Protein AF-A0A803VNI0-F1 (afdb_monomer)

Nearest PDB structures (foldseek):
  3zx6-assembly1_B  TM=6.787E-01  e=4.583E+00  Archaeoglobus fulgidus DSM 4304
  3zx6-assembly1_A  TM=4.273E-01  e=4.883E+00  Archaeoglobus fulgidus DSM 4304

Secondary structure (DSSP, 8-state):
-----------------------------------------------EEEEEEEE--TTS--EEEEEEEEHHHHHHHHHHHHHHHHHHHHHHHHHHHHHHHHHHHHHHHHHHHHHHHHHHHHHHHHHHHHHHHHHHHHHHHHHHHHHHHHHHHHHHHHHHHHHHHHHHHHHHHHHHHHHHHHHHHHHHHHHHHHHHHHHHHHHHHHHHHHHHHHHHHHHHHHHHHHHHHHHHHHHHHHHHHHHHHHHHHHHHHHHHHHHHHHHHHHHHHTTS-TT-HHHHHHHHHHHHHHHHHHHHHHHHHHHHHHHHHHHHHHHHHHHHHHHHHHHHHHHHH-TTS-------SS------------------

pLDDT: mean 77.72, std 23.48, range [25.22, 98.56]

InterPro domains:
  IPR051375 Tuftelin/GRINL1A/MYZAP/CCD68 [PTHR23171] (1-319)

Organism: Ficedula albicollis (NCBI:txid59894)

Sequence (364 aa):
MNVCRLRLTVPPDEVSQPEQGPKETERKKSDLYHVPNGISPGKLSHGMVYGVVHRTDNNHKREMVVYGWSADQLKEEMNYIKEVRATLEKVRKKMYGEYDEMKRKIQQLTNELKKTLVDVTLENTDIREQIRNLKHTHEQSMEKLREKQKQLETAQIENQLLKLKVESSQEANAEVMREMTRKLYSQFEEKMREEEQKHKAEKEMLLEETNRLLKAIEEANKKMQITETSIQEKDQRIGELDRLIERMEEERHQLQKQLELNELQISGAKSENNSDSERSQHLEEVAASLRERIKHLDDMVHCQQKKVKHMVEEVRCNKATWSLWGALILLVHNPKRTVFFMQLPYATFVTVEVKHLEPVKQKE

Structure (mmCIF, N/CA/C/O backbone):
data_AF-A0A803VNI0-F1
#
_entry.id   AF-A0A803VNI0-F1
#
loop_
_atom_site.group_PDB
_atom_site.id
_atom_site.type_symbol
_atom_site.label_atom_id
_atom_site.label_alt_id
_atom_site.label_comp_id
_atom_site.label_asym_id
_atom_site.label_entity_id
_atom_site.label_seq_id
_atom_site.pdbx_PDB_ins_code
_atom_site.Cartn_x
_atom_site.Cartn_y
_atom_site.Cartn_z
_atom_site.occupancy
_atom_site.B_iso_or_equiv
_atom_site.auth_seq_id
_atom_site.auth_comp_id
_atom_site.auth_asym_id
_atom_site.auth_atom_id
_atom_site.pdbx_PDB_model_num
ATOM 1 N N . MET A 1 1 ? -102.240 -14.827 150.633 1.00 41.31 1 MET A N 1
ATOM 2 C CA . MET A 1 1 ? -101.284 -15.032 151.744 1.00 41.31 1 MET A CA 1
ATOM 3 C C . MET A 1 1 ? -101.408 -13.861 152.705 1.00 41.31 1 MET A C 1
ATOM 5 O O . MET A 1 1 ? -101.463 -12.730 152.241 1.00 41.31 1 MET A O 1
ATOM 9 N N . ASN A 1 2 ? -101.556 -14.149 154.002 1.00 34.66 2 ASN A N 1
ATOM 10 C CA . ASN A 1 2 ? -101.825 -13.178 155.070 1.00 34.66 2 ASN A CA 1
ATOM 11 C C . ASN A 1 2 ? -100.602 -12.267 155.289 1.00 34.66 2 ASN A C 1
ATOM 13 O O . ASN A 1 2 ? -99.515 -12.778 155.543 1.00 34.66 2 ASN A O 1
ATOM 17 N N . VAL A 1 3 ? -100.772 -10.943 155.191 1.00 39.75 3 VAL A N 1
ATOM 18 C CA . VAL A 1 3 ? -99.698 -9.946 155.356 1.00 39.75 3 VAL A CA 1
ATOM 19 C C . VAL A 1 3 ? -100.077 -8.975 156.473 1.00 39.75 3 VAL A C 1
ATOM 21 O O . VAL A 1 3 ? -101.045 -8.232 156.335 1.00 39.75 3 VAL A O 1
ATOM 24 N N . CYS A 1 4 ? -99.318 -8.962 157.572 1.00 36.78 4 CYS A N 1
ATOM 25 C CA . CYS A 1 4 ? -99.459 -7.965 158.640 1.00 36.78 4 CYS A CA 1
ATOM 26 C C . CYS A 1 4 ? -98.566 -6.744 158.351 1.00 36.78 4 CYS A C 1
ATOM 28 O O . CYS A 1 4 ? -97.405 -6.902 157.975 1.00 36.78 4 CYS A O 1
ATOM 30 N N . ARG A 1 5 ? -99.105 -5.526 158.521 1.00 44.16 5 ARG A N 1
ATOM 31 C CA . ARG A 1 5 ? -98.481 -4.237 158.149 1.00 44.16 5 ARG A CA 1
ATOM 32 C C . ARG A 1 5 ? -98.339 -3.339 159.386 1.00 44.16 5 ARG A C 1
ATOM 34 O O . ARG A 1 5 ? -99.332 -3.082 160.057 1.00 44.16 5 ARG A O 1
ATOM 41 N N . LEU A 1 6 ? -97.139 -2.824 159.663 1.00 39.12 6 LEU A N 1
ATOM 42 C CA . LEU A 1 6 ? -96.867 -1.824 160.713 1.00 39.12 6 LEU A CA 1
ATOM 43 C C . LEU A 1 6 ? -96.114 -0.625 160.104 1.00 39.12 6 LEU A C 1
ATOM 45 O O . LEU A 1 6 ? -95.285 -0.808 159.213 1.00 39.12 6 LEU A O 1
ATOM 49 N N . ARG A 1 7 ? -96.449 0.603 160.536 1.00 41.53 7 ARG A N 1
ATOM 50 C CA . ARG A 1 7 ? -96.098 1.880 159.875 1.00 41.53 7 ARG A CA 1
ATOM 51 C C . ARG A 1 7 ? -95.611 2.901 160.911 1.00 41.53 7 ARG A C 1
ATOM 53 O O . ARG A 1 7 ? -96.335 3.127 161.870 1.00 41.53 7 ARG A O 1
ATOM 60 N N . LEU A 1 8 ? -94.456 3.544 160.707 1.00 38.31 8 LEU A N 1
ATOM 61 C CA . LEU A 1 8 ? -93.942 4.655 161.539 1.00 38.31 8 LEU A CA 1
ATOM 62 C C . LEU A 1 8 ? -93.015 5.572 160.704 1.00 38.31 8 LEU A C 1
ATOM 64 O O . LEU A 1 8 ? -92.327 5.086 159.810 1.00 38.31 8 LEU A O 1
ATOM 68 N N . THR A 1 9 ? -93.043 6.892 160.959 1.00 37.16 9 THR A N 1
ATOM 69 C CA . THR A 1 9 ? -92.516 7.971 160.078 1.00 37.16 9 THR A CA 1
ATOM 70 C C . THR A 1 9 ? -91.690 8.992 160.882 1.00 37.16 9 THR A C 1
ATOM 72 O O . THR A 1 9 ? -92.147 9.393 161.948 1.00 37.16 9 THR A O 1
ATOM 75 N N . VAL A 1 10 ? -90.541 9.458 160.366 1.00 34.47 10 VAL A N 1
ATOM 76 C CA . VAL A 1 10 ? -89.765 10.626 160.863 1.00 34.47 10 VAL A CA 1
ATOM 77 C C . VAL A 1 10 ? -89.265 11.454 159.648 1.00 34.47 10 VAL A C 1
ATOM 79 O O . VAL A 1 10 ? -88.942 10.821 158.637 1.00 34.47 10 VAL A O 1
ATOM 82 N N . PRO A 1 11 ? -89.242 12.810 159.686 1.00 38.41 11 PRO A N 1
ATOM 83 C CA . PRO A 1 11 ? -88.951 13.692 158.537 1.00 38.41 11 PRO A CA 1
ATOM 84 C C . PRO A 1 11 ? -87.566 14.409 158.661 1.00 38.41 11 PRO A C 1
ATOM 86 O O . PRO A 1 11 ? -86.782 14.004 159.515 1.00 38.41 11 PRO A O 1
ATOM 89 N N . PRO A 1 12 ? -87.246 15.447 157.854 1.00 59.88 12 PRO A N 1
ATOM 90 C CA . PRO A 1 12 ? -86.452 15.447 156.609 1.00 59.88 12 PRO A CA 1
ATOM 91 C C . PRO A 1 12 ? -85.103 16.205 156.755 1.00 59.88 12 PRO A C 1
ATOM 93 O O . PRO A 1 12 ? -84.815 16.675 157.844 1.00 59.88 12 PRO A O 1
ATOM 96 N N . ASP A 1 13 ? -84.290 16.343 155.691 1.00 26.73 13 ASP A N 1
ATOM 97 C CA . ASP A 1 13 ? -83.477 17.564 155.494 1.00 26.73 13 ASP A CA 1
ATOM 98 C C . ASP A 1 13 ? -82.876 17.727 154.084 1.00 26.73 13 ASP A C 1
ATOM 100 O O . ASP A 1 13 ? -82.659 16.775 153.331 1.00 26.73 13 ASP A O 1
ATOM 104 N N . GLU A 1 14 ? -82.686 19.004 153.771 1.00 33.16 14 GLU A N 1
ATOM 105 C CA . GLU A 1 14 ? -82.439 19.699 152.511 1.00 33.16 14 GLU A CA 1
ATOM 106 C C . GLU A 1 14 ? -80.946 20.045 152.270 1.00 33.16 14 GLU A C 1
ATOM 108 O O . GLU A 1 14 ? -80.197 20.234 153.220 1.00 33.16 14 GLU A O 1
ATOM 113 N N . VAL A 1 15 ? -80.589 20.248 150.981 1.00 29.92 15 VAL A N 1
ATOM 114 C CA . VAL A 1 15 ? -79.587 21.215 150.429 1.00 29.92 15 VAL A CA 1
ATOM 115 C C . VAL A 1 15 ? -78.091 20.926 150.747 1.00 29.92 15 VAL A C 1
ATOM 117 O O . VAL A 1 15 ? -77.669 20.865 151.891 1.00 29.92 15 VAL A O 1
ATOM 120 N N . SER A 1 16 ? -77.169 20.717 149.787 1.00 26.86 16 SER A N 1
ATOM 121 C CA . SER A 1 16 ? -76.531 21.733 148.912 1.00 26.86 16 SER A CA 1
ATOM 122 C C . SER A 1 16 ? -75.497 21.100 147.943 1.00 26.86 16 SER A C 1
ATOM 124 O O . SER A 1 16 ? -74.852 20.113 148.285 1.00 26.86 16 SER A O 1
ATOM 126 N N . GLN A 1 17 ? -75.281 21.723 146.773 1.00 36.50 17 GLN A N 1
ATOM 127 C CA . GLN A 1 17 ? -74.036 21.700 145.954 1.00 36.50 17 GLN A CA 1
ATOM 128 C C . GLN A 1 17 ? -72.834 22.319 146.742 1.00 36.50 17 GLN A C 1
ATOM 130 O O . GLN A 1 17 ? -73.134 22.883 147.795 1.00 36.50 17 GLN A O 1
ATOM 135 N N . PRO A 1 18 ? -71.531 22.337 146.312 1.00 44.75 18 PRO A N 1
ATOM 136 C CA . PRO A 1 18 ? -71.000 22.342 144.928 1.00 44.75 18 PRO A CA 1
ATOM 137 C C . PRO A 1 18 ? -69.597 21.698 144.659 1.00 44.75 18 PRO A C 1
ATOM 139 O O . PRO A 1 18 ? -68.924 21.199 145.548 1.00 44.75 18 PRO A O 1
ATOM 142 N N . GLU A 1 19 ? -69.200 21.772 143.378 1.00 33.06 19 GLU A N 1
ATOM 143 C CA . GLU A 1 19 ? -67.861 22.009 142.780 1.00 33.06 19 GLU A CA 1
ATOM 144 C C . GLU A 1 19 ? -66.579 21.157 143.009 1.00 33.06 19 GLU A C 1
ATOM 146 O O . GLU A 1 19 ? -66.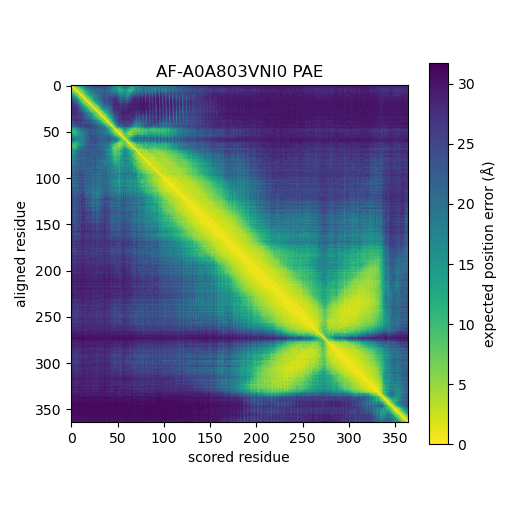164 20.838 144.114 1.00 33.06 19 GLU A O 1
ATOM 151 N N . GLN A 1 20 ? -65.879 21.030 141.861 1.00 29.27 20 GLN A N 1
ATOM 152 C CA . GLN A 1 20 ? -64.445 20.820 141.568 1.00 29.27 20 GLN A CA 1
ATOM 153 C C . GLN A 1 20 ? -63.829 19.403 141.638 1.00 29.27 20 GLN A C 1
ATOM 155 O O . GLN A 1 20 ? -64.074 18.619 142.544 1.00 29.27 20 GLN A O 1
ATOM 160 N N . GLY A 1 21 ? -63.035 19.087 140.593 1.00 33.94 21 GLY A N 1
ATOM 161 C CA . GLY A 1 21 ? -62.289 17.826 140.377 1.00 33.94 21 GLY A CA 1
ATOM 162 C C . GLY A 1 21 ? -61.105 17.637 141.349 1.00 33.94 21 GLY A C 1
ATOM 163 O O . GLY A 1 21 ? -61.157 18.233 142.418 1.00 33.94 21 GLY A O 1
ATOM 164 N N . PRO A 1 22 ? -59.996 16.915 141.035 1.00 43.88 22 PRO A N 1
ATOM 165 C CA . PRO A 1 22 ? -59.551 16.332 139.755 1.00 43.88 22 PRO A CA 1
ATOM 166 C C . PRO A 1 22 ? -58.828 14.939 139.869 1.00 43.88 22 PRO A C 1
ATOM 168 O O . PRO A 1 22 ? -58.756 14.343 140.932 1.00 43.88 22 PRO A O 1
ATOM 171 N N . LYS A 1 23 ? -58.244 14.477 138.744 1.00 33.28 23 LYS A N 1
ATOM 172 C CA . LYS A 1 23 ? -56.921 13.805 138.572 1.00 33.28 23 LYS A CA 1
ATOM 173 C C . LYS A 1 23 ? -56.544 12.432 139.211 1.00 33.28 23 LYS A C 1
ATOM 175 O O . LYS A 1 23 ? -56.389 12.297 140.411 1.00 33.28 23 LYS A O 1
ATOM 180 N N . GLU A 1 24 ? -56.152 11.524 138.297 1.00 31.36 24 GLU A N 1
ATOM 181 C CA . GLU A 1 24 ? -54.826 10.852 138.184 1.00 31.36 24 GLU A CA 1
ATOM 182 C C . GLU A 1 24 ? -54.418 9.627 139.061 1.00 31.36 24 GLU A C 1
ATOM 184 O O . GLU A 1 24 ? -54.358 9.677 140.280 1.00 31.36 24 GLU A O 1
ATOM 189 N N . THR A 1 25 ? -53.926 8.596 138.346 1.00 32.78 25 THR A N 1
ATOM 190 C CA . THR A 1 25 ? -52.766 7.692 138.611 1.00 32.78 25 THR A CA 1
ATOM 191 C C . THR A 1 25 ? -52.727 6.578 139.684 1.00 32.78 25 THR A C 1
ATOM 193 O O . THR A 1 25 ? -52.923 6.790 140.867 1.00 32.78 25 THR A O 1
ATOM 196 N N . GLU A 1 26 ? -52.254 5.416 139.192 1.00 30.52 26 GLU A N 1
ATOM 197 C CA . GLU A 1 26 ? -51.285 4.430 139.740 1.00 30.52 26 GLU A CA 1
ATOM 198 C C . GLU A 1 26 ? -51.451 3.669 141.091 1.00 30.52 26 GLU A C 1
ATOM 200 O O . GLU A 1 26 ? -51.623 4.239 142.157 1.00 30.52 26 GLU A O 1
ATOM 205 N N . ARG A 1 27 ? -51.091 2.364 140.999 1.00 26.94 27 ARG A N 1
ATOM 206 C CA . ARG A 1 27 ? -50.380 1.463 141.959 1.00 26.94 27 ARG A CA 1
ATOM 207 C C . ARG A 1 27 ? -51.120 0.591 143.011 1.00 26.94 27 ARG A C 1
ATOM 209 O O . ARG A 1 27 ? -51.742 1.068 143.939 1.00 26.94 27 ARG A O 1
ATOM 216 N N . LYS A 1 28 ? -50.801 -0.719 142.903 1.00 30.03 28 LYS A N 1
ATOM 217 C CA . LYS A 1 28 ? -50.402 -1.767 143.898 1.00 30.03 28 LYS A CA 1
ATOM 218 C C . LYS A 1 28 ? -51.187 -2.045 145.217 1.00 30.03 28 LYS A C 1
ATOM 220 O O . LYS A 1 28 ? -51.216 -1.211 146.102 1.00 30.03 28 LYS A O 1
ATOM 225 N N . LYS A 1 29 ? -51.425 -3.369 145.398 1.00 27.61 29 LYS A N 1
ATOM 226 C CA . LYS A 1 29 ? -51.274 -4.274 146.588 1.00 27.61 29 LYS A CA 1
ATOM 227 C C . LYS A 1 29 ? -52.311 -4.315 147.745 1.00 27.61 29 LYS A C 1
ATOM 229 O O . LYS A 1 29 ? -52.589 -3.283 148.328 1.00 27.61 29 LYS A O 1
ATOM 234 N N . SER A 1 30 ? -52.638 -5.575 148.135 1.00 25.22 30 SER A N 1
ATOM 235 C CA . SER A 1 30 ? -52.982 -6.159 149.479 1.00 25.22 30 SER A CA 1
ATOM 236 C C . SER A 1 30 ? -54.161 -5.557 150.267 1.00 25.22 30 SER A C 1
ATOM 238 O O . SER A 1 30 ? -54.382 -4.365 150.175 1.00 25.22 30 SER A O 1
ATOM 240 N N . ASP A 1 31 ? -54.944 -6.218 151.127 1.00 26.83 31 ASP A N 1
ATOM 241 C CA . ASP A 1 31 ? -55.078 -7.567 151.718 1.00 26.83 31 ASP A CA 1
ATOM 242 C C . ASP A 1 31 ? -56.485 -7.634 152.397 1.00 26.83 31 ASP A C 1
ATOM 244 O O . ASP A 1 31 ? -57.119 -6.592 152.528 1.00 26.83 31 ASP A O 1
ATOM 248 N N . LEU A 1 32 ? -56.930 -8.843 152.806 1.00 26.05 32 LEU A N 1
ATOM 249 C CA . LEU A 1 32 ? -57.874 -9.263 153.896 1.00 26.05 32 LEU A CA 1
ATOM 250 C C . LEU A 1 32 ? -58.986 -8.297 154.410 1.00 26.05 32 LEU A C 1
ATOM 252 O O . LEU A 1 32 ? -58.750 -7.122 154.625 1.00 26.05 32 LEU A O 1
ATOM 256 N N . TYR A 1 33 ? -60.236 -8.707 154.701 1.00 27.64 33 TYR A N 1
ATOM 257 C CA . TYR A 1 33 ? -60.765 -9.730 155.645 1.00 27.64 33 TYR A CA 1
ATOM 258 C C . TYR A 1 33 ? -62.107 -10.312 155.099 1.00 27.64 33 TYR A C 1
ATOM 260 O O . TYR A 1 33 ? -62.857 -9.581 154.463 1.00 27.64 33 TYR A O 1
ATOM 268 N N . HIS A 1 34 ? -62.397 -11.629 155.088 1.00 27.75 34 HIS A N 1
ATOM 269 C CA . HIS A 1 34 ? -63.045 -12.508 156.108 1.00 27.75 34 HIS A CA 1
ATOM 270 C C . HIS A 1 34 ? -64.327 -11.912 156.761 1.00 27.75 34 HIS A C 1
ATOM 272 O O . HIS A 1 34 ? -64.319 -10.740 157.102 1.00 27.75 34 HIS A O 1
ATOM 278 N N . VAL A 1 35 ? -65.483 -12.576 156.963 1.00 29.25 35 VAL A N 1
ATOM 279 C CA . VAL A 1 35 ? -65.829 -13.900 157.557 1.00 29.25 35 VAL A CA 1
ATOM 280 C C . VAL A 1 35 ? -67.319 -14.274 157.175 1.00 29.25 35 VAL A C 1
ATOM 282 O O . VAL A 1 35 ? -67.840 -13.654 156.253 1.00 29.25 35 VAL A O 1
ATOM 285 N N . PRO A 1 36 ? -68.049 -15.256 157.773 1.00 47.34 36 PRO A N 1
ATOM 286 C CA . PRO A 1 36 ? -68.399 -16.562 157.184 1.00 47.34 36 PRO A CA 1
ATOM 287 C C . PRO A 1 36 ? -69.922 -16.881 157.119 1.00 47.34 36 PRO A C 1
ATOM 289 O O . PRO A 1 36 ? -70.750 -16.131 157.624 1.00 47.34 36 PRO A O 1
ATOM 292 N N . ASN A 1 37 ? -70.274 -18.043 156.546 1.00 27.14 37 ASN A N 1
ATOM 293 C CA . ASN A 1 37 ? -71.363 -18.986 156.922 1.00 27.14 37 ASN A CA 1
ATOM 294 C C . ASN A 1 37 ? -71.714 -19.835 155.683 1.00 27.14 37 ASN A C 1
ATOM 296 O O . ASN A 1 37 ? -71.792 -19.302 154.586 1.00 27.14 37 ASN A O 1
ATOM 300 N N . GLY A 1 38 ? -71.958 -21.140 155.727 1.00 28.45 38 GLY A N 1
ATOM 301 C CA . GLY A 1 38 ? -72.119 -22.101 156.810 1.00 28.45 38 GLY A CA 1
ATOM 302 C C . GLY A 1 38 ? -72.380 -23.483 156.176 1.00 28.45 38 GLY A C 1
ATOM 303 O O . GLY A 1 38 ? -72.868 -23.565 155.054 1.00 28.45 38 GLY A O 1
ATOM 304 N N . ILE A 1 39 ? -71.896 -24.551 156.810 1.00 31.31 39 ILE A N 1
ATOM 305 C CA . ILE A 1 39 ? -72.707 -25.573 157.504 1.00 31.31 39 ILE A CA 1
ATOM 306 C C . ILE A 1 39 ? -73.082 -26.786 156.624 1.00 31.31 39 ILE A C 1
ATOM 308 O O . ILE A 1 39 ? -73.729 -26.686 155.587 1.00 31.31 39 ILE A O 1
ATOM 312 N N . SER A 1 40 ? -72.651 -27.950 157.116 1.00 35.38 40 SER A N 1
ATOM 313 C CA . SER A 1 40 ? -72.957 -29.322 156.699 1.00 35.38 40 SER A CA 1
ATOM 314 C C . SER A 1 40 ? -74.462 -29.646 156.678 1.00 35.38 40 SER A C 1
ATOM 316 O O . SER A 1 40 ? -75.224 -29.053 157.442 1.00 35.38 40 SER A O 1
ATOM 318 N N . PRO A 1 41 ? -74.924 -30.644 155.897 1.00 44.41 41 PRO A N 1
ATOM 319 C CA . PRO A 1 41 ? -76.331 -31.018 155.880 1.00 44.41 41 PRO A CA 1
ATOM 320 C C . PRO A 1 41 ? -76.669 -31.882 157.105 1.00 44.41 41 PRO A C 1
ATOM 322 O O . PRO A 1 41 ? -76.408 -33.082 157.137 1.00 44.41 41 PRO A O 1
ATOM 325 N N . GLY A 1 42 ? -77.279 -31.261 158.114 1.00 30.91 42 GLY A N 1
ATOM 326 C CA . GLY A 1 42 ? -78.040 -31.921 159.174 1.00 30.91 42 GLY A CA 1
ATOM 327 C C . GLY A 1 42 ? -79.508 -31.500 159.086 1.00 30.91 42 GLY A C 1
ATOM 328 O O . GLY A 1 42 ? -79.804 -30.313 158.993 1.00 30.91 42 GLY A O 1
ATOM 329 N N . LYS A 1 43 ? -80.417 -32.482 159.065 1.00 47.38 43 LYS A N 1
ATOM 330 C CA . LYS A 1 43 ? -81.882 -32.344 158.955 1.00 47.38 43 LYS A CA 1
ATOM 331 C C . LYS A 1 43 ? -82.463 -31.233 159.843 1.00 47.38 43 LYS A C 1
ATOM 333 O O . LYS A 1 43 ? -82.319 -31.314 161.055 1.00 47.38 43 LYS A O 1
ATOM 338 N N . LEU A 1 44 ? -83.251 -30.329 159.254 1.00 33.47 44 LEU A N 1
ATOM 339 C CA . LEU A 1 44 ? -84.337 -29.585 159.907 1.00 33.47 44 LEU A CA 1
ATOM 340 C C . LEU A 1 44 ? -85.446 -29.341 158.868 1.00 33.47 44 LEU A C 1
ATOM 342 O O . LEU A 1 44 ? -85.191 -28.907 157.747 1.00 33.47 44 LEU A O 1
ATOM 346 N N . SER A 1 45 ? -86.669 -29.713 159.222 1.00 45.44 45 SER A N 1
ATOM 347 C CA . SER A 1 45 ? -87.852 -29.756 158.361 1.00 45.44 45 SER A CA 1
ATOM 348 C C . SER A 1 45 ? -88.598 -28.415 158.289 1.00 45.44 45 SER A C 1
ATOM 350 O O . SER A 1 45 ? -88.893 -27.839 159.328 1.00 45.44 45 SER A O 1
ATOM 352 N N . HIS A 1 46 ? -88.971 -28.024 157.059 1.00 47.25 46 HIS A N 1
ATOM 353 C CA . HIS A 1 46 ? -90.079 -27.136 156.645 1.00 47.25 46 HIS A CA 1
ATOM 354 C C . HIS A 1 46 ? -90.115 -25.694 157.219 1.00 47.25 46 HIS A C 1
ATOM 356 O O . HIS A 1 46 ? -90.571 -25.470 158.335 1.00 47.25 46 HIS A O 1
ATOM 362 N N . GLY A 1 47 ? -89.711 -24.689 156.420 1.00 47.56 47 GLY A N 1
ATOM 363 C CA . GLY A 1 47 ? -89.743 -23.263 156.795 1.00 47.56 47 GLY A CA 1
ATOM 364 C C . GLY A 1 47 ? -90.300 -22.343 155.696 1.00 47.56 47 GLY A C 1
ATOM 365 O O . GLY A 1 47 ? -89.915 -22.453 154.534 1.00 47.56 47 GLY A O 1
ATOM 366 N N . MET A 1 48 ? -91.206 -21.434 156.072 1.00 57.34 48 MET A N 1
ATOM 367 C CA . MET A 1 48 ? -91.762 -20.364 155.224 1.00 57.34 48 MET A CA 1
ATOM 368 C C . MET A 1 48 ? -90.793 -19.175 155.154 1.00 57.34 48 MET A C 1
ATOM 370 O O . MET A 1 48 ? -90.236 -18.783 156.179 1.00 57.34 48 MET A O 1
ATOM 374 N N . VAL A 1 49 ? -90.614 -18.574 153.972 1.00 60.12 49 VAL A N 1
ATOM 375 C CA . VAL A 1 49 ? -89.716 -17.424 153.762 1.00 60.12 49 VAL A CA 1
ATOM 376 C C . VAL A 1 49 ? -90.546 -16.168 153.520 1.00 60.12 49 VAL A C 1
ATOM 378 O O . VAL A 1 49 ? -91.385 -16.133 152.624 1.00 60.12 49 VAL A O 1
ATOM 381 N N . TYR A 1 50 ? -90.302 -15.125 154.310 1.00 61.03 50 TYR A N 1
ATOM 382 C CA . TYR A 1 50 ? -91.003 -13.847 154.212 1.00 61.03 50 TYR A CA 1
ATOM 383 C C . TYR A 1 50 ? -90.076 -12.788 153.612 1.00 61.03 50 TYR A C 1
ATOM 385 O O . TYR A 1 50 ? -89.049 -12.445 154.195 1.00 61.03 50 TYR A O 1
ATOM 393 N N . GLY A 1 51 ? -90.427 -12.282 152.432 1.00 61.97 51 GLY A N 1
ATOM 394 C CA . GLY A 1 51 ? -89.712 -11.207 151.752 1.00 61.97 51 GLY A CA 1
ATOM 395 C C . GLY A 1 51 ? -90.344 -9.856 152.063 1.00 61.97 51 GLY A C 1
ATOM 396 O O . GLY A 1 51 ? -91.534 -9.651 151.820 1.00 61.97 51 GLY A O 1
ATOM 397 N N . VAL A 1 52 ? -89.547 -8.927 152.587 1.00 61.59 52 VAL A N 1
ATOM 398 C CA . VAL A 1 52 ? -89.976 -7.561 152.894 1.00 61.59 52 VAL A CA 1
ATOM 399 C C . VAL A 1 52 ? -89.609 -6.656 151.724 1.00 61.59 52 VAL A C 1
ATOM 401 O O . VAL A 1 52 ? -88.434 -6.373 151.499 1.00 61.59 52 VAL A O 1
ATOM 404 N N . VAL A 1 53 ? -90.605 -6.191 150.972 1.00 67.56 53 VAL A N 1
ATOM 405 C CA . VAL A 1 53 ? -90.382 -5.252 149.867 1.00 67.56 53 VAL A CA 1
ATOM 406 C C . VAL A 1 53 ? -90.797 -3.859 150.321 1.00 67.56 53 VAL A C 1
ATOM 408 O O . VAL A 1 53 ? -91.939 -3.635 150.730 1.00 67.56 53 VAL A O 1
ATOM 411 N N . HIS A 1 54 ? -89.862 -2.914 150.243 1.00 56.88 54 HIS A N 1
ATOM 412 C CA . HIS A 1 54 ? -90.168 -1.501 150.417 1.00 56.88 54 HIS A CA 1
ATOM 413 C C . HIS A 1 54 ? -90.833 -0.997 149.144 1.00 56.88 54 HIS A C 1
ATOM 415 O O . HIS A 1 54 ? -90.198 -0.935 148.091 1.00 56.88 54 HIS A O 1
ATOM 421 N N . ARG A 1 55 ? -92.116 -0.650 149.239 1.00 58.31 55 ARG A N 1
ATOM 422 C CA . ARG A 1 55 ? -92.801 0.088 148.183 1.00 58.31 55 ARG A CA 1
ATOM 423 C C . ARG A 1 55 ? -92.911 1.543 148.605 1.00 58.31 55 ARG A C 1
ATOM 425 O O . ARG A 1 55 ? -93.471 1.880 149.650 1.00 58.31 55 ARG A O 1
ATOM 432 N N . THR A 1 56 ? -92.307 2.400 147.801 1.00 52.44 56 THR A N 1
ATOM 433 C CA . THR A 1 56 ? -92.476 3.844 147.882 1.00 52.44 56 THR A CA 1
ATOM 434 C C . THR A 1 56 ? -93.615 4.175 146.936 1.00 52.44 56 THR A C 1
ATOM 436 O O . THR A 1 56 ? -93.402 4.360 145.743 1.00 52.44 56 THR A O 1
ATOM 439 N N . ASP A 1 57 ? -94.843 4.171 147.444 1.00 54.38 57 ASP A N 1
ATOM 440 C CA . ASP A 1 57 ? -95.949 4.719 146.666 1.00 54.38 57 ASP A CA 1
ATOM 441 C C . ASP A 1 57 ? -95.750 6.242 146.556 1.00 54.38 57 ASP A C 1
ATOM 443 O O . ASP A 1 57 ? -95.127 6.857 147.430 1.00 54.38 57 ASP A O 1
ATOM 447 N N . ASN A 1 58 ? -96.281 6.851 145.491 1.00 59.09 58 ASN A N 1
ATOM 448 C CA . ASN A 1 58 ? -96.059 8.244 145.055 1.00 59.09 58 ASN A CA 1
ATOM 449 C C . ASN A 1 58 ? -96.281 9.358 146.113 1.00 59.09 58 ASN A C 1
ATOM 451 O O . ASN A 1 58 ? -96.063 10.527 145.814 1.00 59.09 58 ASN A O 1
ATOM 455 N N . ASN A 1 59 ? -96.695 9.038 147.343 1.00 57.53 59 ASN A N 1
ATOM 456 C CA . ASN A 1 59 ? -97.055 9.986 148.402 1.00 57.53 59 ASN A CA 1
ATOM 457 C C . ASN A 1 59 ? -96.143 9.910 149.654 1.00 57.53 59 ASN A C 1
ATOM 459 O O . ASN A 1 59 ? -96.580 10.187 150.769 1.00 57.53 59 ASN A O 1
ATOM 463 N N . HIS A 1 60 ? -94.883 9.479 149.479 1.00 52.84 60 HIS A N 1
ATOM 464 C CA . HIS A 1 60 ? -93.770 9.533 150.456 1.00 52.84 60 HIS A CA 1
ATOM 465 C C . HIS A 1 60 ? -93.996 8.861 151.829 1.00 52.84 60 HIS A C 1
ATOM 467 O O . HIS A 1 60 ? -93.172 8.974 152.736 1.00 52.84 60 HIS A O 1
ATOM 473 N N . LYS A 1 61 ? -95.052 8.056 151.978 1.00 50.44 61 LYS A N 1
ATOM 474 C CA . LYS A 1 61 ? -95.280 7.187 153.140 1.00 50.44 61 LYS A CA 1
ATOM 475 C C . LYS A 1 61 ? -94.791 5.773 152.830 1.00 50.44 61 LYS A C 1
ATOM 477 O O . LYS A 1 61 ? -95.567 4.970 152.316 1.00 50.44 61 LYS A O 1
ATOM 482 N N . ARG A 1 62 ? -93.525 5.473 153.160 1.00 49.12 62 ARG A N 1
ATOM 483 C CA . ARG A 1 62 ? -92.897 4.146 152.980 1.00 49.12 62 ARG A CA 1
ATOM 484 C C . ARG A 1 62 ? -93.756 3.062 153.622 1.00 49.12 62 ARG A C 1
ATOM 486 O O . ARG A 1 62 ? -93.955 3.056 154.836 1.00 49.12 62 ARG A O 1
ATOM 493 N N . GLU A 1 63 ? -94.284 2.170 152.792 1.00 53.75 63 GLU A N 1
ATOM 494 C CA . GLU A 1 63 ? -95.155 1.091 153.229 1.00 53.75 63 GLU A CA 1
ATOM 495 C C . GLU A 1 63 ? -94.448 -0.246 153.025 1.00 53.75 63 GLU A C 1
ATOM 497 O O . GLU A 1 63 ? -93.974 -0.579 151.937 1.00 53.75 63 GLU A O 1
ATOM 502 N N . MET A 1 64 ? -94.342 -0.999 154.113 1.00 52.62 64 MET A N 1
ATOM 503 C CA . MET A 1 64 ? -93.619 -2.259 154.158 1.00 52.62 64 MET A CA 1
ATOM 504 C C . MET A 1 64 ? -94.629 -3.393 153.928 1.00 52.62 64 MET A C 1
ATOM 506 O O . MET A 1 64 ? -95.566 -3.551 154.712 1.00 52.62 64 MET A O 1
ATOM 510 N N . VAL A 1 65 ? -94.510 -4.124 152.812 1.00 60.75 65 VAL A N 1
ATOM 511 C CA . VAL A 1 65 ? -95.397 -5.254 152.468 1.00 60.75 65 VAL A CA 1
ATOM 512 C C . VAL A 1 65 ? -94.585 -6.533 152.505 1.00 60.75 65 VAL A C 1
ATOM 514 O O . VAL A 1 65 ? -93.555 -6.637 151.838 1.00 60.75 65 VAL A O 1
ATOM 517 N N . VAL A 1 66 ? -95.047 -7.491 153.303 1.00 52.00 66 VAL A N 1
ATOM 518 C CA . VAL A 1 66 ? -94.350 -8.754 153.533 1.00 52.00 66 VAL A CA 1
ATOM 519 C C . VAL A 1 66 ? -95.056 -9.857 152.757 1.00 52.00 66 VAL A C 1
ATOM 521 O O . VAL A 1 66 ? -96.163 -10.239 153.111 1.00 52.00 66 VAL A O 1
ATOM 524 N N . TYR A 1 67 ? -94.435 -10.378 151.704 1.00 63.25 67 TYR A N 1
ATOM 525 C CA . TYR A 1 67 ? -94.967 -11.531 150.974 1.00 63.25 67 TYR A CA 1
ATOM 526 C C . TYR A 1 67 ? -94.351 -12.806 151.553 1.00 63.25 67 TYR A C 1
ATOM 528 O O . TYR A 1 67 ? -93.133 -12.898 151.689 1.00 63.25 67 TYR A O 1
ATOM 536 N N . GLY A 1 68 ? -95.187 -13.771 151.938 1.00 50.78 68 GLY A N 1
ATOM 537 C CA . GLY A 1 68 ? -94.730 -15.092 152.372 1.00 50.78 68 GLY A CA 1
ATOM 538 C C . GLY A 1 68 ? -94.714 -16.048 151.191 1.00 50.78 68 GLY A C 1
ATOM 539 O O . GLY A 1 68 ? -95.723 -16.154 150.509 1.00 50.78 68 GLY A O 1
ATOM 540 N N . TRP A 1 69 ? -93.613 -16.750 150.958 1.00 58.50 69 TRP A N 1
ATOM 541 C CA . TRP A 1 69 ? -93.523 -17.822 149.968 1.00 58.50 69 TRP A CA 1
ATOM 542 C C . TRP A 1 69 ? -93.101 -19.121 150.647 1.00 58.50 69 TRP A C 1
ATOM 544 O O . TRP A 1 69 ? -92.366 -19.113 151.641 1.00 58.50 69 TRP A O 1
ATOM 554 N N . SER A 1 70 ? -93.558 -20.250 150.105 1.00 59.91 70 SER A N 1
ATOM 555 C CA . SER A 1 70 ? -93.003 -21.541 150.502 1.00 59.91 70 SER A CA 1
ATOM 556 C C . SER A 1 70 ? -91.584 -21.674 149.937 1.00 59.91 70 SER A C 1
ATOM 558 O O . SER A 1 70 ? -91.266 -21.127 148.875 1.00 59.91 70 SER A O 1
ATOM 560 N N . ALA A 1 71 ? -90.715 -22.392 150.651 1.00 64.00 71 ALA A N 1
ATOM 561 C CA . ALA A 1 71 ? -89.337 -22.618 150.217 1.00 64.00 71 ALA A CA 1
ATOM 562 C C . ALA A 1 71 ? -89.253 -23.284 148.828 1.00 64.00 71 ALA A C 1
ATOM 564 O O . ALA A 1 71 ? -88.304 -23.027 148.089 1.00 64.00 71 ALA A O 1
ATOM 565 N N . ASP A 1 72 ? -90.261 -24.078 148.455 1.00 68.62 72 ASP A N 1
ATOM 566 C CA . ASP A 1 72 ? -90.338 -24.733 147.148 1.00 68.62 72 ASP A CA 1
ATOM 567 C C . ASP A 1 72 ? -90.688 -23.741 146.030 1.00 68.62 72 ASP A C 1
ATOM 569 O O . ASP A 1 72 ? -90.012 -23.714 145.004 1.00 68.62 72 ASP A O 1
ATOM 573 N N . GLN A 1 73 ? -91.650 -22.842 146.260 1.00 71.44 73 GLN A N 1
ATOM 574 C CA . GLN A 1 73 ? -92.090 -21.867 145.259 1.00 71.44 73 GLN A CA 1
ATOM 575 C C . GLN A 1 73 ? -91.004 -20.825 144.934 1.00 71.44 73 GLN A C 1
ATOM 577 O O . GLN A 1 73 ? -90.782 -20.489 143.773 1.00 71.44 73 GLN A O 1
ATOM 582 N N . LEU A 1 74 ? -90.262 -20.343 145.939 1.00 74.81 74 LEU A N 1
ATOM 583 C CA . LEU A 1 74 ? -89.139 -19.420 145.717 1.00 74.81 74 LEU A CA 1
ATOM 584 C C . LEU A 1 74 ? -87.975 -20.100 144.980 1.00 74.81 74 LEU A C 1
ATOM 586 O O . LEU A 1 74 ? -87.276 -19.468 144.187 1.00 74.81 74 LEU A O 1
ATOM 590 N N . LYS A 1 75 ? -87.756 -21.393 145.239 1.00 77.12 75 LYS A N 1
ATOM 591 C CA . LYS A 1 75 ? -86.741 -22.195 144.552 1.00 77.12 75 LYS A CA 1
ATOM 592 C C . LYS A 1 75 ? -87.101 -22.393 143.080 1.00 77.12 75 LYS A C 1
ATOM 594 O O . LYS A 1 75 ? -86.208 -22.335 142.239 1.00 77.12 75 LYS A O 1
ATOM 599 N N . GLU A 1 76 ? -88.382 -22.568 142.777 1.00 78.12 76 GLU A N 1
ATOM 600 C CA . GLU A 1 76 ? -88.910 -22.719 141.421 1.00 78.12 76 GLU A CA 1
ATOM 601 C C . GLU A 1 76 ? -88.813 -21.412 140.618 1.00 78.12 76 GLU A C 1
ATOM 603 O O . GLU A 1 76 ? -88.221 -21.398 139.542 1.00 78.12 76 GLU A O 1
ATOM 608 N N . GLU A 1 77 ? -89.234 -20.281 141.189 1.00 79.19 77 GLU A N 1
ATOM 609 C CA . GLU A 1 77 ? -89.085 -18.949 140.574 1.00 79.19 77 GLU A CA 1
ATOM 610 C C . GLU A 1 77 ? -87.612 -18.542 140.397 1.00 79.19 77 GLU A C 1
ATOM 612 O O . GLU A 1 77 ? -87.200 -18.008 139.362 1.00 79.19 77 GLU A O 1
ATOM 617 N N . MET A 1 78 ? -86.763 -18.842 141.386 1.00 79.38 78 MET A N 1
ATOM 618 C CA . MET A 1 78 ? -85.324 -18.603 141.278 1.00 79.38 78 MET A CA 1
ATOM 619 C C . MET A 1 78 ? -84.675 -19.501 140.218 1.00 79.38 78 MET A C 1
ATOM 621 O O . MET A 1 78 ? -83.713 -19.078 139.573 1.00 79.38 78 MET A O 1
ATOM 625 N N . ASN A 1 79 ? -85.191 -20.714 140.010 1.00 79.88 79 ASN A N 1
ATOM 626 C CA . ASN A 1 79 ? -84.775 -21.572 138.905 1.00 79.88 79 ASN A CA 1
ATOM 627 C C . ASN A 1 79 ? -85.262 -21.020 137.556 1.00 79.88 79 ASN A C 1
ATOM 629 O O . ASN A 1 79 ? -84.454 -20.929 136.634 1.00 79.88 79 ASN A O 1
ATOM 633 N N . TYR A 1 80 ? -86.500 -20.533 137.459 1.00 82.88 80 TYR A N 1
ATOM 634 C CA . TYR A 1 80 ? -87.051 -19.939 136.238 1.00 82.88 80 TYR A CA 1
ATOM 635 C C . TYR A 1 80 ? -86.270 -18.694 135.779 1.00 82.88 80 TYR A C 1
ATOM 637 O O . TYR A 1 80 ? -85.861 -18.591 134.622 1.00 82.88 80 TYR A O 1
ATOM 645 N N . ILE A 1 81 ? -85.945 -17.769 136.691 1.00 82.44 81 ILE A N 1
ATOM 646 C CA . ILE A 1 81 ? -85.129 -16.583 136.366 1.00 82.44 81 ILE A CA 1
ATOM 647 C C . ILE A 1 81 ? -83.711 -16.981 135.931 1.00 82.44 81 ILE A C 1
ATOM 649 O O . ILE A 1 81 ? -83.141 -16.366 135.021 1.00 82.44 81 ILE A O 1
ATOM 653 N N . LYS A 1 82 ? -83.125 -18.010 136.560 1.00 81.38 82 LYS A N 1
ATOM 654 C CA . LYS A 1 82 ? -81.820 -18.551 136.150 1.00 81.38 82 LYS A CA 1
ATOM 655 C C . LYS A 1 82 ? -81.882 -19.136 134.742 1.00 81.38 82 LYS A C 1
ATOM 657 O O . LYS A 1 82 ? -80.971 -18.879 133.958 1.00 81.38 82 LYS A O 1
ATOM 662 N N . GLU A 1 83 ? -82.945 -19.857 134.402 1.00 83.25 83 GLU A N 1
ATOM 663 C CA . GLU A 1 83 ? -83.155 -20.431 133.071 1.00 83.25 83 GLU A CA 1
ATOM 664 C C . GLU A 1 83 ? -83.374 -19.363 132.001 1.00 83.25 83 GLU A C 1
ATOM 666 O O . GLU A 1 83 ? -82.709 -19.397 130.964 1.00 83.25 83 GLU A O 1
ATOM 671 N N . VAL A 1 84 ? -84.221 -18.364 132.253 1.00 88.00 84 VAL A N 1
ATOM 672 C CA . VAL A 1 84 ? -84.445 -17.248 131.321 1.00 88.00 84 VAL A CA 1
ATOM 673 C C . VAL A 1 84 ? -83.148 -16.472 131.091 1.00 88.00 84 VAL A C 1
ATOM 675 O O . VAL A 1 84 ? -82.780 -16.223 129.943 1.00 88.00 84 VAL A O 1
ATOM 678 N N . ARG A 1 85 ? -82.394 -16.158 132.155 1.00 84.00 85 ARG A N 1
ATOM 679 C CA . ARG A 1 85 ? -81.080 -15.501 132.043 1.00 84.00 85 ARG A CA 1
ATOM 680 C C . ARG A 1 85 ? -80.087 -16.360 131.261 1.00 84.00 85 ARG A C 1
ATOM 682 O O . ARG A 1 85 ? -79.384 -15.838 130.399 1.00 84.00 85 ARG A O 1
ATOM 689 N N . ALA A 1 86 ? -80.038 -17.663 131.527 1.00 83.38 86 ALA A N 1
ATOM 690 C CA . ALA A 1 86 ? -79.186 -18.588 130.787 1.00 83.38 86 ALA A CA 1
ATOM 691 C C . ALA A 1 86 ? -79.583 -18.673 129.304 1.00 83.38 86 ALA A C 1
ATOM 693 O O . ALA A 1 86 ? -78.714 -18.780 128.441 1.00 83.38 86 ALA A O 1
ATOM 694 N N . THR A 1 87 ? -80.877 -18.587 128.993 1.00 84.19 87 THR A N 1
ATOM 695 C CA . THR A 1 87 ? -81.404 -18.659 127.624 1.00 84.19 87 THR A CA 1
ATOM 696 C C . THR A 1 87 ? -81.151 -17.364 126.853 1.00 84.19 87 THR A C 1
ATOM 698 O O . THR A 1 87 ? -80.654 -17.416 125.731 1.00 84.19 87 THR A O 1
ATOM 701 N N . LEU A 1 88 ? -81.376 -16.200 127.470 1.00 84.56 88 LEU A N 1
ATOM 702 C CA . LEU A 1 88 ? -81.013 -14.893 126.908 1.00 84.56 88 LEU A CA 1
ATOM 703 C C . LEU A 1 88 ? -79.504 -14.768 126.680 1.00 84.56 88 LEU A C 1
ATOM 705 O O . LEU A 1 88 ? -79.089 -14.287 125.629 1.00 84.56 88 LEU A O 1
ATOM 709 N N . GLU A 1 89 ? -78.672 -15.263 127.600 1.00 84.31 89 GLU A N 1
ATOM 710 C CA . GLU A 1 89 ? -77.217 -15.266 127.415 1.00 84.31 89 GLU A CA 1
ATOM 711 C C . GLU A 1 89 ? -76.778 -16.240 126.307 1.00 84.31 89 GLU A C 1
ATOM 713 O O . GLU A 1 89 ? -75.846 -15.940 125.560 1.00 84.31 89 GLU A O 1
ATOM 718 N N . LYS A 1 90 ? -77.474 -17.374 126.129 1.00 85.75 90 LYS A N 1
ATOM 719 C CA . LYS A 1 90 ? -77.272 -18.270 124.975 1.00 85.75 90 LYS A CA 1
ATOM 720 C C . LYS A 1 90 ? -77.627 -17.583 123.656 1.00 85.75 90 LYS A C 1
ATOM 722 O O . LYS A 1 90 ? -76.834 -17.658 122.721 1.00 85.75 90 LYS A O 1
ATOM 727 N N . VAL A 1 91 ? -78.772 -16.901 123.579 1.00 87.31 91 VAL A N 1
ATOM 728 C CA . VAL A 1 91 ? -79.187 -16.148 122.380 1.00 87.31 91 VAL A CA 1
ATOM 729 C C . VAL A 1 91 ? -78.195 -15.027 122.082 1.00 87.31 91 VAL A C 1
ATOM 731 O O . VAL A 1 91 ? -77.740 -14.910 120.948 1.00 87.31 91 VAL A O 1
ATOM 734 N N . ARG A 1 92 ? -77.776 -14.266 123.101 1.00 85.19 92 ARG A N 1
ATOM 735 C CA . ARG A 1 92 ? -76.766 -13.209 122.976 1.00 85.19 92 ARG A CA 1
ATOM 736 C C . ARG A 1 92 ? -75.458 -13.762 122.414 1.00 85.19 92 ARG A C 1
ATOM 738 O O . ARG A 1 92 ? -74.968 -13.257 121.409 1.00 85.19 92 ARG A O 1
ATOM 745 N N . LYS A 1 93 ? -74.915 -14.832 123.003 1.00 85.12 93 LYS A N 1
ATOM 746 C CA . LYS A 1 93 ? -73.690 -15.485 122.508 1.00 85.12 93 LYS A CA 1
ATOM 747 C C . LYS A 1 93 ? -73.838 -16.012 121.083 1.00 85.12 93 LYS A C 1
ATOM 749 O O . LYS A 1 93 ? -72.901 -15.876 120.305 1.00 85.12 93 LYS A O 1
ATOM 754 N N . LYS A 1 94 ? -74.999 -16.574 120.734 1.00 87.38 94 LYS A N 1
ATOM 755 C CA . LYS A 1 94 ? -75.280 -17.058 119.378 1.00 87.38 94 LYS A CA 1
ATOM 756 C C . LYS A 1 94 ? -75.304 -15.908 118.367 1.00 87.38 94 LYS A C 1
ATOM 758 O O . LYS A 1 94 ? -74.607 -15.986 117.366 1.00 87.38 94 LYS A O 1
ATOM 763 N N . MET A 1 95 ? -76.009 -14.817 118.670 1.00 86.75 95 MET A N 1
ATOM 764 C CA . MET A 1 95 ? -76.078 -13.636 117.803 1.00 86.75 95 MET A CA 1
ATOM 765 C C . MET A 1 95 ? -74.718 -12.954 117.616 1.00 86.75 95 MET A C 1
ATOM 767 O O . MET A 1 95 ? -74.367 -12.620 116.489 1.00 86.75 95 MET A O 1
ATOM 771 N N . TYR A 1 96 ? -73.934 -12.765 118.686 1.00 82.56 96 TYR A N 1
ATOM 772 C CA . TYR A 1 96 ? -72.576 -12.216 118.556 1.00 82.56 96 TYR A CA 1
ATOM 773 C C . TYR A 1 96 ? -71.647 -13.175 117.806 1.00 82.56 96 TYR A C 1
ATOM 775 O O . TYR A 1 96 ? -70.852 -12.718 116.997 1.00 82.56 96 TYR A O 1
ATOM 783 N N . GLY A 1 97 ? -71.788 -14.491 117.997 1.00 85.94 97 GLY A N 1
ATOM 784 C CA . GLY A 1 97 ? -71.041 -15.494 117.237 1.00 85.94 97 GLY A CA 1
ATOM 785 C C . GLY A 1 97 ? -71.349 -15.458 115.738 1.00 85.94 97 GLY A C 1
ATOM 786 O O . GLY A 1 97 ? -70.423 -15.400 114.934 1.00 85.94 97 GLY A O 1
ATOM 787 N N . GLU A 1 98 ? -72.631 -15.428 115.362 1.00 87.00 98 GLU A N 1
ATOM 788 C CA . GLU A 1 98 ? -73.086 -15.327 113.966 1.00 87.00 98 GLU A CA 1
ATOM 789 C C . GLU A 1 98 ? -72.682 -13.986 113.332 1.00 87.00 98 GLU A C 1
ATOM 791 O O . GLU A 1 98 ? -72.207 -13.955 112.196 1.00 87.00 98 GLU A O 1
ATOM 796 N N . TYR A 1 99 ? -72.802 -12.878 114.071 1.00 88.19 99 TYR A N 1
ATOM 797 C CA . TYR A 1 99 ? -72.371 -11.558 113.611 1.00 88.19 99 TYR A CA 1
ATOM 798 C C . TYR A 1 99 ? -70.851 -11.473 113.442 1.00 88.19 99 TYR A C 1
ATOM 800 O O . TYR A 1 99 ? -70.384 -10.971 112.423 1.00 88.19 99 TYR A O 1
ATOM 808 N N . ASP A 1 100 ? -70.065 -11.993 114.385 1.00 87.50 100 ASP A N 1
ATOM 809 C CA . ASP A 1 100 ? -68.604 -12.028 114.282 1.00 87.50 100 ASP A CA 1
ATOM 810 C C . ASP A 1 100 ? -68.139 -12.983 113.179 1.00 87.50 100 ASP A C 1
ATOM 812 O O . ASP A 1 100 ? -67.135 -12.733 112.513 1.00 87.50 100 ASP A O 1
ATOM 816 N N . GLU A 1 101 ? -68.860 -14.076 112.937 1.00 90.31 101 GLU A N 1
ATOM 817 C CA . GLU A 1 101 ? -68.614 -14.953 111.796 1.00 90.31 101 GLU A CA 1
ATOM 818 C C . GLU A 1 101 ? -68.939 -14.260 110.467 1.00 90.31 101 GLU A C 1
ATOM 820 O O . GLU A 1 101 ? -68.131 -14.315 109.541 1.00 90.31 101 GLU A O 1
ATOM 825 N N . MET A 1 102 ? -70.058 -13.539 110.375 1.00 91.19 102 MET A N 1
ATOM 826 C CA . MET A 1 102 ? -70.410 -12.755 109.189 1.00 91.19 102 MET A CA 1
ATOM 827 C C . MET A 1 102 ? -69.428 -11.606 108.958 1.00 91.19 102 MET A C 1
ATOM 829 O O . MET A 1 102 ? -68.973 -11.402 107.837 1.00 91.19 102 MET A O 1
ATOM 833 N N . LYS A 1 103 ? -69.034 -10.891 110.013 1.00 91.69 103 LYS A N 1
ATOM 834 C CA . LYS A 1 103 ? -68.017 -9.839 109.962 1.00 91.69 103 LYS A CA 1
ATOM 835 C C . LYS A 1 103 ? -66.681 -10.396 109.476 1.00 91.69 103 LYS A C 1
ATOM 837 O O . LYS A 1 103 ? -66.067 -9.787 108.602 1.00 91.69 103 LYS A O 1
ATOM 842 N N . ARG A 1 104 ? -66.265 -11.571 109.969 1.00 92.31 104 ARG A N 1
ATOM 843 C CA . ARG A 1 104 ? -65.079 -12.286 109.470 1.00 92.31 104 ARG A CA 1
ATOM 844 C C . ARG A 1 104 ? -65.225 -12.672 107.997 1.00 92.31 104 ARG A C 1
ATOM 846 O O . ARG A 1 104 ? -64.299 -12.417 107.239 1.00 92.31 104 ARG A O 1
ATOM 853 N N . LYS A 1 105 ? -66.377 -13.203 107.568 1.00 94.12 105 LYS A N 1
ATOM 854 C CA . LYS A 1 105 ? -66.650 -13.551 106.158 1.00 94.12 105 LYS A CA 1
ATOM 855 C C . LYS A 1 105 ? -66.624 -12.330 105.238 1.00 94.12 105 LYS A C 1
ATOM 857 O O . LYS A 1 105 ? -65.990 -12.378 104.193 1.00 94.12 105 LYS A O 1
ATOM 862 N N . ILE A 1 106 ? -67.245 -11.220 105.634 1.00 93.62 106 ILE A N 1
ATOM 863 C CA . ILE A 1 106 ? -67.217 -9.961 104.874 1.00 93.62 106 ILE A CA 1
ATOM 864 C C . ILE A 1 106 ? -65.784 -9.435 104.782 1.00 93.62 106 ILE A C 1
ATOM 866 O O . ILE A 1 106 ? -65.348 -9.045 103.703 1.00 93.62 106 ILE A O 1
ATOM 870 N N . GLN A 1 107 ? -65.031 -9.447 105.885 1.00 92.12 107 GLN A N 1
ATOM 871 C CA . GLN A 1 107 ? -63.624 -9.038 105.882 1.00 92.12 107 GLN A CA 1
ATOM 872 C C . GLN A 1 107 ? -62.768 -9.943 104.994 1.00 92.12 107 GLN A C 1
ATOM 874 O O . GLN A 1 107 ? -61.948 -9.434 104.236 1.00 92.12 107 GLN A O 1
ATOM 879 N N . GLN A 1 108 ? -62.983 -11.257 105.041 1.00 93.88 108 GLN A N 1
ATOM 880 C CA . GLN A 1 108 ? -62.295 -12.217 104.187 1.00 93.88 108 GLN A CA 1
ATOM 881 C C . GLN A 1 108 ? -62.601 -11.961 102.708 1.00 93.88 108 GLN A C 1
ATOM 883 O O . GLN A 1 108 ? -61.669 -11.731 101.947 1.00 93.88 108 GLN A O 1
ATOM 888 N N . LEU A 1 109 ? -63.878 -11.891 102.319 1.00 93.94 109 LEU A N 1
ATOM 889 C CA . LEU A 1 109 ? -64.292 -11.603 100.941 1.00 93.94 109 LEU A CA 1
ATOM 890 C C . LEU A 1 109 ? -63.782 -10.239 100.457 1.00 93.94 109 LEU A C 1
ATOM 892 O O . LEU A 1 109 ? -63.357 -10.098 99.316 1.00 93.94 109 LEU A O 1
ATOM 896 N N . THR A 1 110 ? -63.772 -9.230 101.332 1.00 94.00 110 THR A N 1
ATOM 897 C CA . THR A 1 110 ? -63.220 -7.905 101.008 1.00 94.00 110 THR A CA 1
ATOM 898 C C . THR A 1 110 ? -61.713 -7.977 100.770 1.00 94.00 110 THR A C 1
ATOM 900 O O . THR A 1 110 ? -61.201 -7.329 99.858 1.00 94.00 110 THR A O 1
ATOM 903 N N . ASN A 1 111 ? -60.987 -8.746 101.583 1.00 93.44 111 ASN A N 1
ATOM 904 C CA . ASN A 1 111 ? -59.548 -8.933 101.426 1.00 93.44 111 ASN A CA 1
ATOM 905 C C . ASN A 1 111 ? -59.217 -9.761 100.178 1.00 93.44 111 ASN A C 1
ATOM 907 O O . ASN A 1 111 ? -58.276 -9.418 99.467 1.00 93.44 111 ASN A O 1
ATOM 911 N N . GLU A 1 112 ? -60.003 -10.795 99.880 1.00 94.00 112 GLU A N 1
ATOM 912 C CA . GLU A 1 112 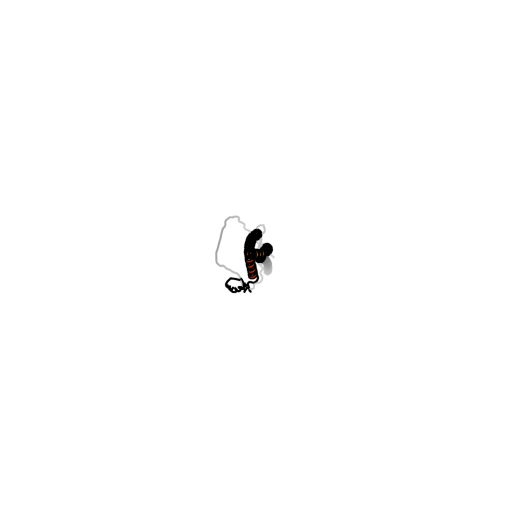? -59.889 -11.589 98.654 1.00 94.00 112 GLU A CA 1
ATOM 913 C C . GLU A 1 112 ? -60.137 -10.721 97.418 1.00 94.00 112 GLU A C 1
ATOM 915 O O . GLU A 1 112 ? -59.287 -10.685 96.537 1.00 94.00 112 GLU A O 1
ATOM 920 N N . LEU A 1 113 ? -61.207 -9.919 97.392 1.00 94.75 113 LEU A N 1
ATOM 921 C CA . LEU A 1 113 ? -61.486 -9.005 96.281 1.00 94.75 113 LEU A CA 1
ATOM 922 C C . LEU A 1 113 ? -60.370 -7.970 96.083 1.00 94.75 113 LEU A C 1
ATOM 924 O O . LEU A 1 113 ? -59.971 -7.701 94.952 1.00 94.75 113 LEU A O 1
ATOM 928 N N . LYS A 1 114 ? -59.846 -7.396 97.175 1.00 94.50 114 LYS A N 1
ATOM 929 C CA . LYS A 1 114 ? -58.698 -6.477 97.116 1.00 94.50 114 LYS A CA 1
ATOM 930 C C . LYS A 1 114 ? -57.468 -7.162 96.533 1.00 94.50 114 LYS A C 1
ATOM 932 O O . LYS A 1 114 ? -56.797 -6.563 95.700 1.00 94.50 114 LYS A O 1
ATOM 937 N N . LYS A 1 115 ? -57.190 -8.399 96.952 1.00 95.69 115 LYS A N 1
ATOM 938 C CA . LYS A 1 115 ? -56.086 -9.196 96.416 1.00 95.69 115 LYS A CA 1
ATOM 939 C C . LYS A 1 115 ? -56.276 -9.442 94.919 1.00 95.69 115 LYS A C 1
ATOM 941 O O . LYS A 1 115 ? -55.396 -9.090 94.150 1.00 95.69 115 LYS A O 1
ATOM 946 N N . THR A 1 116 ? -57.446 -9.923 94.498 1.00 94.81 116 THR A N 1
ATOM 947 C CA . THR A 1 116 ? -57.751 -10.166 93.081 1.00 94.81 116 THR A CA 1
ATOM 948 C C . THR A 1 116 ? -57.656 -8.894 92.243 1.00 94.81 116 THR A C 1
ATOM 950 O O . THR A 1 116 ? -57.134 -8.934 91.137 1.00 94.81 116 THR A O 1
ATOM 953 N N . LEU A 1 117 ? -58.119 -7.748 92.752 1.00 95.19 117 LEU A N 1
ATOM 954 C CA . LEU A 1 117 ? -58.001 -6.478 92.036 1.00 95.19 117 LEU A CA 1
ATOM 955 C C . LEU A 1 117 ? -56.534 -6.082 91.835 1.00 95.19 117 LEU A C 1
ATOM 957 O O . LEU A 1 117 ? -56.165 -5.673 90.738 1.00 95.19 117 LEU A O 1
ATOM 961 N N . VAL A 1 118 ? -55.705 -6.222 92.874 1.00 94.75 118 VAL A N 1
ATOM 962 C CA . VAL A 1 118 ? -54.263 -5.964 92.778 1.00 94.75 118 VAL A CA 1
ATOM 963 C C . VAL A 1 118 ? -53.613 -6.926 91.782 1.00 94.75 118 VAL A C 1
ATOM 965 O O . VAL A 1 118 ? -52.922 -6.460 90.878 1.00 94.75 118 VAL A O 1
ATOM 968 N N . ASP A 1 119 ? -53.901 -8.226 91.875 1.00 93.62 119 ASP A N 1
ATOM 969 C CA . ASP A 1 119 ? -53.377 -9.252 90.965 1.00 93.62 119 ASP A CA 1
ATOM 970 C C . ASP A 1 119 ? -53.742 -8.923 89.501 1.00 93.62 119 ASP A C 1
ATOM 972 O O . ASP A 1 119 ? -52.863 -8.816 88.649 1.00 93.62 119 ASP A O 1
ATOM 976 N N . VAL A 1 120 ? -55.012 -8.600 89.223 1.00 95.44 120 VAL A N 1
ATOM 977 C CA . VAL A 1 120 ? -55.481 -8.198 87.883 1.00 95.44 120 VAL A CA 1
ATOM 978 C C . VAL A 1 120 ? -54.830 -6.894 87.411 1.00 95.44 120 VAL A C 1
ATOM 980 O O . VAL A 1 120 ? -54.550 -6.732 86.220 1.00 95.44 120 VAL A O 1
ATOM 983 N N . THR A 1 121 ? -54.581 -5.924 88.297 1.00 93.06 121 THR A N 1
ATOM 984 C CA . THR A 1 121 ? -53.870 -4.697 87.898 1.00 93.06 121 THR A CA 1
ATOM 985 C C . THR A 1 121 ? -52.413 -4.961 87.539 1.00 93.06 121 THR A C 1
ATOM 987 O O . THR A 1 121 ? -51.943 -4.387 86.555 1.00 93.06 121 THR A O 1
ATOM 990 N N . LEU A 1 122 ? -51.734 -5.846 88.276 1.00 94.69 122 LEU A N 1
ATOM 991 C CA . LEU A 1 122 ? -50.355 -6.248 88.008 1.00 94.69 122 LEU A CA 1
ATOM 992 C C . LEU A 1 122 ? -50.252 -7.031 86.692 1.00 94.69 122 LEU A C 1
ATOM 994 O O . LEU A 1 122 ? -49.420 -6.695 85.847 1.00 94.69 122 LEU A O 1
ATOM 998 N N . GLU A 1 123 ? -51.156 -7.983 86.456 1.00 95.06 123 GLU A N 1
ATOM 999 C CA . GLU A 1 123 ? -51.244 -8.713 85.184 1.00 95.06 123 GLU A CA 1
ATOM 1000 C C . GLU A 1 123 ? -51.498 -7.760 84.005 1.00 95.06 123 GLU A C 1
ATOM 1002 O O . GLU A 1 123 ? -50.813 -7.821 82.987 1.00 95.06 123 GLU A O 1
ATOM 1007 N N . ASN A 1 124 ? -52.408 -6.790 84.147 1.00 94.81 124 ASN A N 1
ATOM 1008 C CA . ASN A 1 124 ? -52.648 -5.785 83.106 1.00 94.81 124 ASN A CA 1
ATOM 1009 C C . ASN A 1 124 ? -51.452 -4.848 82.873 1.00 94.81 124 ASN A C 1
ATOM 1011 O O . ASN A 1 124 ? -51.301 -4.296 81.777 1.00 94.81 124 ASN A O 1
ATOM 1015 N N . THR A 1 125 ? -50.627 -4.577 83.888 1.00 94.75 125 THR A N 1
ATOM 1016 C CA . THR A 1 125 ? -49.374 -3.834 83.684 1.00 94.75 125 THR A CA 1
ATOM 1017 C C . THR A 1 125 ? -48.334 -4.669 82.949 1.00 94.75 125 THR A C 1
ATOM 1019 O O . THR A 1 125 ? -47.739 -4.143 82.008 1.00 94.75 125 THR A O 1
ATOM 1022 N N . ASP A 1 126 ? -48.201 -5.955 83.285 1.00 95.94 126 ASP A N 1
ATOM 1023 C CA . ASP A 1 126 ? -47.272 -6.874 82.621 1.00 95.94 126 ASP A CA 1
ATOM 1024 C C . ASP A 1 126 ? -47.661 -7.093 81.151 1.00 95.94 126 ASP A C 1
ATOM 1026 O O . ASP A 1 126 ? -46.852 -6.878 80.252 1.00 95.94 126 ASP A O 1
ATOM 1030 N N . ILE A 1 127 ? -48.945 -7.345 80.864 1.00 95.94 127 ILE A N 1
ATOM 1031 C CA . ILE A 1 127 ? -49.467 -7.446 79.490 1.00 95.94 127 ILE A CA 1
ATOM 1032 C C . ILE A 1 127 ? -49.169 -6.167 78.692 1.00 95.94 127 ILE A C 1
ATOM 1034 O O . ILE A 1 127 ? -48.728 -6.227 77.543 1.00 95.94 127 ILE A O 1
ATOM 1038 N N . ARG A 1 128 ? -49.366 -4.980 79.285 1.00 96.06 128 ARG A N 1
ATOM 1039 C CA . ARG A 1 128 ? -49.056 -3.702 78.617 1.00 96.06 128 ARG A CA 1
ATOM 1040 C C . ARG A 1 128 ? -47.567 -3.511 78.356 1.00 96.06 128 ARG A C 1
ATOM 1042 O O . ARG A 1 128 ? -47.205 -2.852 77.380 1.00 96.06 128 ARG A O 1
ATOM 1049 N N . GLU A 1 129 ? -46.707 -4.010 79.231 1.00 96.12 129 GLU A N 1
ATOM 1050 C CA . GLU A 1 129 ? -45.262 -3.987 79.030 1.00 96.12 129 GLU A CA 1
ATOM 1051 C C . GLU A 1 129 ? -44.831 -4.967 77.941 1.00 96.12 129 GLU A C 1
ATOM 1053 O O . GLU A 1 129 ? -44.128 -4.560 77.019 1.00 96.12 129 GLU A O 1
ATOM 1058 N N . GLN A 1 130 ? -45.351 -6.194 77.948 1.00 96.44 130 GLN A N 1
ATOM 1059 C CA . GLN A 1 130 ? -45.123 -7.172 76.885 1.00 96.44 130 GLN A CA 1
ATOM 1060 C C . GLN A 1 130 ? -45.574 -6.640 75.515 1.00 96.44 130 GLN A C 1
ATOM 1062 O O . GLN A 1 130 ? -44.820 -6.739 74.549 1.00 96.44 130 GLN A O 1
ATOM 1067 N N . ILE A 1 131 ? -46.745 -5.993 75.422 1.00 96.75 131 ILE A N 1
ATOM 1068 C CA . ILE A 1 131 ? -47.219 -5.350 74.181 1.00 96.75 131 ILE A CA 1
ATOM 1069 C C . ILE A 1 131 ? -46.260 -4.242 73.729 1.00 96.75 131 ILE A C 1
ATOM 1071 O O . ILE A 1 131 ? -45.946 -4.150 72.541 1.00 96.75 131 ILE A O 1
ATOM 1075 N N . ARG A 1 132 ? -45.776 -3.398 74.652 1.00 97.00 132 ARG A N 1
ATOM 1076 C CA . ARG A 1 132 ? -44.793 -2.349 74.327 1.00 97.00 132 ARG A CA 1
ATOM 1077 C C . ARG A 1 132 ? -43.475 -2.943 73.842 1.00 97.00 132 ARG A C 1
ATOM 1079 O O . ARG A 1 132 ? -42.956 -2.472 72.833 1.00 97.00 132 ARG A O 1
ATOM 1086 N N . ASN A 1 133 ? -42.977 -3.981 74.507 1.00 97.25 133 ASN A N 1
ATOM 1087 C CA . ASN A 1 133 ? -41.742 -4.664 74.136 1.00 97.25 133 ASN A CA 1
ATOM 1088 C C . ASN A 1 133 ? -41.876 -5.309 72.756 1.00 97.25 133 ASN A C 1
ATOM 1090 O O . ASN A 1 133 ? -41.061 -5.031 71.884 1.00 97.25 133 ASN A O 1
ATOM 1094 N N . LEU A 1 134 ? -42.953 -6.061 72.510 1.00 97.44 134 LEU A N 1
ATOM 1095 C CA . L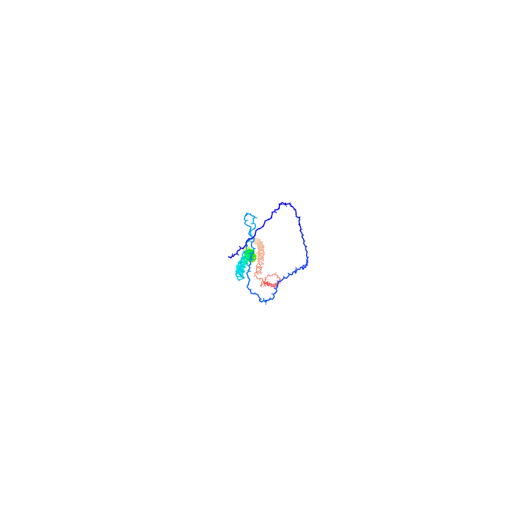EU A 1 134 ? -43.242 -6.653 71.201 1.00 97.44 134 LEU A CA 1
ATOM 1096 C C . LEU A 1 134 ? -43.332 -5.593 70.100 1.00 97.44 134 LEU A C 1
ATOM 1098 O O . LEU A 1 134 ? -42.726 -5.757 69.042 1.00 97.44 134 LEU A O 1
ATOM 1102 N N . LYS A 1 135 ? -44.042 -4.486 70.351 1.00 97.50 135 LYS A N 1
ATOM 1103 C CA . LYS A 1 135 ? -44.139 -3.372 69.401 1.00 97.50 135 LYS A CA 1
ATOM 1104 C C . LYS A 1 135 ? -42.763 -2.777 69.102 1.00 97.50 135 LYS A C 1
ATOM 1106 O O . LYS A 1 135 ? -42.432 -2.586 67.936 1.00 97.50 135 LYS A O 1
ATOM 1111 N N . HIS A 1 136 ? -41.960 -2.529 70.133 1.00 97.94 136 HIS A N 1
ATOM 1112 C CA . HIS A 1 136 ? -40.616 -1.982 69.985 1.00 97.94 136 HIS A CA 1
ATOM 1113 C C . HIS A 1 136 ? -39.690 -2.929 69.209 1.00 97.94 136 HIS A C 1
ATOM 1115 O O . HIS A 1 136 ? -39.008 -2.496 68.283 1.00 97.94 136 HIS A O 1
ATOM 1121 N N . THR A 1 137 ? -39.696 -4.227 69.524 1.00 97.19 137 THR A N 1
ATOM 1122 C CA . THR A 1 137 ? -38.890 -5.230 68.813 1.00 97.19 137 THR A CA 1
ATOM 1123 C C . THR A 1 137 ? -39.325 -5.369 67.354 1.00 97.19 137 THR A C 1
ATOM 1125 O O . THR A 1 137 ? -38.477 -5.457 66.464 1.00 97.19 137 THR A O 1
ATOM 1128 N N . HIS A 1 138 ? -40.634 -5.344 67.086 1.00 97.25 138 HIS A N 1
ATOM 1129 C CA . HIS A 1 138 ? -41.158 -5.358 65.723 1.00 97.25 138 HIS A CA 1
ATOM 1130 C C . HIS A 1 138 ? -40.708 -4.121 64.937 1.00 97.25 138 HIS A C 1
ATOM 1132 O O . HIS A 1 138 ? -40.196 -4.251 63.826 1.00 97.25 138 HIS A O 1
ATOM 1138 N N . GLU A 1 139 ? -40.829 -2.933 65.527 1.00 97.81 139 GLU A N 1
ATOM 1139 C CA . GLU A 1 139 ? -40.408 -1.673 64.913 1.00 97.81 139 GLU A CA 1
ATOM 1140 C C . GLU A 1 139 ? -38.900 -1.657 64.620 1.00 97.81 139 GLU A C 1
ATOM 1142 O O . GLU A 1 139 ? -38.495 -1.359 63.497 1.00 97.81 139 GLU A O 1
ATOM 1147 N N . GLN A 1 140 ? -38.069 -2.101 65.569 1.00 97.94 140 GLN A N 1
ATOM 1148 C CA . GLN A 1 140 ? -36.626 -2.262 65.365 1.00 97.94 140 GLN A CA 1
ATOM 1149 C C . GLN A 1 140 ? -36.284 -3.249 64.239 1.00 97.94 140 GLN A C 1
ATOM 1151 O O . GLN A 1 140 ? -35.352 -3.012 63.471 1.00 97.94 140 GLN A O 1
ATOM 1156 N N . SER A 1 141 ? -37.006 -4.367 64.128 1.00 96.81 141 SER A N 1
ATOM 1157 C CA . SER A 1 141 ? -36.796 -5.336 63.047 1.00 96.81 141 SER A CA 1
ATOM 1158 C C . SER A 1 141 ? -37.193 -4.764 61.687 1.00 96.81 141 SER A C 1
ATOM 1160 O O . SER A 1 141 ? -36.492 -4.994 60.702 1.00 96.81 141 SER A O 1
ATOM 1162 N N . MET A 1 142 ? -38.297 -4.014 61.627 1.00 97.50 142 MET A N 1
ATOM 1163 C CA . MET A 1 142 ? -38.748 -3.351 60.403 1.00 97.50 142 MET A CA 1
ATOM 1164 C C . MET A 1 142 ? -37.755 -2.284 59.945 1.00 97.50 142 MET A C 1
ATOM 1166 O O . MET A 1 142 ? -37.482 -2.187 58.751 1.00 97.50 142 MET A O 1
ATOM 1170 N N . GLU A 1 143 ? -37.169 -1.526 60.871 1.00 97.62 143 GLU A N 1
ATOM 1171 C CA . GLU A 1 143 ? -36.152 -0.533 60.529 1.00 97.62 143 GLU A CA 1
ATOM 1172 C C . GLU A 1 143 ? -34.862 -1.181 60.022 1.00 97.62 143 GLU A C 1
ATOM 1174 O O . GLU A 1 143 ? -34.374 -0.830 58.949 1.00 97.62 143 GLU A O 1
ATOM 1179 N N . LYS A 1 144 ? -34.378 -2.228 60.704 1.00 98.25 144 LYS A N 1
ATOM 1180 C CA . LYS A 1 144 ? -33.238 -3.024 60.220 1.00 98.25 144 LYS A CA 1
ATOM 1181 C C . LYS A 1 144 ? -33.490 -3.592 58.823 1.00 98.25 144 LYS A C 1
ATOM 1183 O O . LYS A 1 144 ? -32.577 -3.611 58.000 1.00 98.25 144 LYS A O 1
ATOM 1188 N N . LEU A 1 145 ? -34.711 -4.046 58.532 1.00 97.94 145 LEU A N 1
ATOM 1189 C CA . LEU A 1 145 ? -35.075 -4.535 57.203 1.00 97.94 145 LEU A CA 1
ATOM 1190 C C . LEU A 1 145 ? -35.019 -3.416 56.153 1.00 97.94 145 LEU A C 1
ATOM 1192 O O . LEU A 1 145 ? -34.469 -3.636 55.077 1.00 97.94 145 LEU A O 1
ATOM 1196 N N . ARG A 1 146 ? -35.523 -2.213 56.465 1.00 98.25 146 ARG A N 1
ATOM 1197 C CA . ARG A 1 146 ? -35.439 -1.047 55.566 1.00 98.25 146 ARG A CA 1
ATOM 1198 C C . ARG A 1 146 ? -34.000 -0.621 55.300 1.00 98.25 146 ARG A C 1
ATOM 1200 O O . ARG A 1 146 ? -33.648 -0.371 54.151 1.00 98.25 146 ARG A O 1
ATOM 1207 N N . GLU A 1 147 ? -33.152 -0.582 56.324 1.00 98.25 147 GLU A N 1
ATOM 1208 C CA . GLU A 1 147 ? -31.727 -0.280 56.155 1.00 98.25 147 GLU A CA 1
ATOM 1209 C C . GLU A 1 147 ? -31.032 -1.318 55.272 1.00 98.25 147 GLU A C 1
ATOM 1211 O O . GLU A 1 147 ? -30.266 -0.956 54.376 1.00 98.25 147 GLU A O 1
ATOM 1216 N N . LYS A 1 148 ? -31.320 -2.609 55.484 1.00 98.31 148 LYS A N 1
ATOM 1217 C CA . LYS A 1 148 ? -30.778 -3.686 54.647 1.00 98.31 148 LYS A CA 1
ATOM 1218 C C . LYS A 1 148 ? -31.273 -3.606 53.209 1.00 98.31 148 LYS A C 1
ATOM 1220 O O . LYS A 1 148 ? -30.469 -3.790 52.300 1.00 98.31 148 LYS A O 1
ATOM 1225 N N . GLN A 1 149 ? -32.541 -3.264 53.003 1.00 97.94 149 GLN A N 1
ATOM 1226 C CA . GLN A 1 149 ? -33.099 -3.031 51.675 1.00 97.94 149 GLN A CA 1
ATOM 1227 C C . GLN A 1 149 ? -32.389 -1.868 50.971 1.00 97.94 149 GLN A C 1
ATOM 1229 O O . GLN A 1 149 ? -31.954 -2.012 49.832 1.00 97.94 149 GLN A O 1
ATOM 1234 N N . LYS A 1 150 ? -32.167 -0.752 51.674 1.00 98.25 150 LYS A N 1
ATOM 1235 C CA . LYS A 1 150 ? -31.431 0.393 51.129 1.00 98.25 150 LYS A CA 1
ATOM 1236 C C . LYS A 1 150 ? -29.990 0.025 50.773 1.00 98.25 150 LYS A C 1
ATOM 1238 O O . LYS A 1 150 ? -29.538 0.375 49.693 1.00 98.25 150 LYS A O 1
ATOM 1243 N N . GLN A 1 151 ? -29.281 -0.701 51.645 1.00 98.12 151 GLN A N 1
ATOM 1244 C CA . GLN A 1 151 ? -27.917 -1.184 51.375 1.00 98.12 151 GLN A CA 1
ATOM 1245 C C . GLN A 1 151 ? -27.858 -2.086 50.137 1.00 98.12 151 GLN A C 1
ATOM 1247 O O . GLN A 1 151 ? -26.925 -1.970 49.343 1.00 98.12 151 GLN A O 1
ATOM 1252 N N . LEU A 1 152 ? -28.849 -2.966 49.969 1.00 98.31 152 LEU A N 1
ATOM 1253 C CA . LEU A 1 152 ? -28.956 -3.829 48.798 1.00 98.31 152 LEU A CA 1
ATOM 1254 C C . LEU A 1 152 ? -29.137 -3.008 47.516 1.00 98.31 152 LEU A C 1
ATOM 1256 O O . LEU A 1 152 ? -28.458 -3.281 46.531 1.00 98.31 152 LEU A O 1
ATOM 1260 N N . GLU A 1 153 ? -29.990 -1.985 47.535 1.00 98.00 153 GLU A N 1
ATOM 1261 C CA . GLU A 1 153 ? -30.202 -1.091 46.390 1.00 98.00 153 GLU A CA 1
ATOM 1262 C C . GLU A 1 153 ? -28.933 -0.309 46.026 1.00 98.00 153 GLU A C 1
ATOM 1264 O O . GLU A 1 153 ? -28.560 -0.267 44.852 1.00 98.00 153 GLU A O 1
ATOM 1269 N N . THR A 1 154 ? -28.207 0.245 47.006 1.00 98.12 154 THR A N 1
ATOM 1270 C CA . THR A 1 154 ? -26.927 0.921 46.727 1.00 98.12 154 THR A CA 1
ATOM 1271 C C . THR A 1 154 ? -25.914 -0.038 46.111 1.00 98.12 154 THR A C 1
ATOM 1273 O O . THR A 1 154 ? -25.274 0.302 45.118 1.00 98.12 154 THR A O 1
ATOM 1276 N N . ALA A 1 155 ? -25.802 -1.250 46.661 1.00 98.19 155 ALA A N 1
ATOM 1277 C CA . ALA A 1 155 ? -24.902 -2.271 46.137 1.00 98.19 155 ALA A CA 1
ATOM 1278 C C . ALA A 1 155 ? -25.309 -2.731 44.727 1.00 98.19 155 ALA A C 1
ATOM 1280 O O . ALA A 1 155 ? -24.448 -3.029 43.900 1.00 98.19 155 ALA A O 1
ATOM 1281 N N . GLN A 1 156 ? -26.607 -2.788 44.419 1.00 98.06 156 GLN A N 1
ATOM 1282 C CA . GLN A 1 156 ? -27.096 -3.111 43.077 1.00 98.06 156 GLN A CA 1
ATOM 1283 C C . GLN A 1 156 ? -26.725 -2.026 42.062 1.00 98.06 156 GLN A C 1
ATOM 1285 O O . GLN A 1 156 ? -26.229 -2.357 40.985 1.00 98.06 156 GLN A O 1
ATOM 1290 N N . ILE A 1 157 ? -26.909 -0.749 42.407 1.00 98.31 157 ILE A N 1
ATOM 1291 C CA . ILE A 1 157 ? -26.533 0.379 41.541 1.00 98.31 157 ILE A CA 1
ATOM 1292 C C . ILE A 1 157 ? -25.017 0.400 41.313 1.00 98.31 157 ILE A C 1
ATOM 1294 O O . ILE A 1 157 ? -24.566 0.545 40.177 1.00 98.31 157 ILE A O 1
ATOM 1298 N N . GLU A 1 158 ? -24.221 0.208 42.366 1.00 98.00 158 GLU A N 1
ATOM 1299 C CA . GLU A 1 158 ? -22.762 0.143 42.255 1.00 98.00 158 GLU A CA 1
ATOM 1300 C C . GLU A 1 158 ? -22.318 -1.015 41.351 1.00 98.00 158 GLU A C 1
ATOM 1302 O O . GLU A 1 158 ? -21.498 -0.816 40.456 1.00 98.00 158 GLU A O 1
ATOM 1307 N N . ASN A 1 159 ? -22.914 -2.201 41.504 1.00 98.38 159 ASN A N 1
ATOM 1308 C CA . ASN A 1 159 ? -22.632 -3.335 40.622 1.00 98.38 159 ASN A CA 1
ATOM 1309 C C . ASN A 1 159 ? -22.983 -3.043 39.155 1.00 98.38 159 ASN A C 1
ATOM 1311 O O . ASN A 1 159 ? -22.217 -3.402 38.261 1.00 98.38 159 ASN A O 1
ATOM 1315 N N . GLN A 1 160 ? -24.106 -2.372 38.885 1.00 98.38 160 GLN A N 1
ATOM 1316 C CA . GLN A 1 160 ? -24.465 -1.955 37.525 1.00 98.38 160 GLN A CA 1
ATOM 1317 C C . GLN A 1 160 ? -23.454 -0.955 36.951 1.00 98.38 160 GLN A C 1
ATOM 1319 O O . GLN A 1 160 ? -23.034 -1.092 35.802 1.00 98.38 160 GLN A O 1
ATOM 1324 N N . LEU A 1 161 ? -23.017 0.017 37.754 1.00 98.38 161 LEU A N 1
ATOM 1325 C CA . LEU A 1 161 ? -22.021 1.003 37.343 1.00 98.38 161 LEU A CA 1
ATOM 1326 C C . LEU A 1 161 ? -20.663 0.354 37.051 1.00 98.38 161 LEU A C 1
ATOM 1328 O O . LEU A 1 161 ? -20.029 0.664 36.042 1.00 98.38 161 LEU A O 1
ATOM 1332 N N . LEU A 1 162 ? -20.219 -0.561 37.914 1.00 98.44 162 LEU A N 1
ATOM 1333 C CA . LEU A 1 162 ? -18.981 -1.310 37.715 1.00 98.44 162 LEU A CA 1
ATOM 1334 C C . LEU A 1 162 ? -19.044 -2.152 36.443 1.00 98.44 162 LEU A C 1
ATOM 1336 O O . LEU A 1 162 ? -18.082 -2.152 35.678 1.00 98.44 162 LEU A O 1
ATOM 1340 N N . LYS A 1 163 ? -20.181 -2.802 36.174 1.00 98.44 163 LYS A N 1
ATOM 1341 C CA . LYS A 1 163 ? -20.399 -3.549 34.933 1.00 98.44 163 LYS A CA 1
ATOM 1342 C C . LYS A 1 163 ? -20.222 -2.656 33.701 1.00 98.44 163 LYS A C 1
ATOM 1344 O O . LYS A 1 163 ? -19.414 -2.984 32.837 1.00 98.44 163 LYS A O 1
ATOM 1349 N N . LEU A 1 164 ? -20.881 -1.495 33.667 1.00 98.06 164 LEU A N 1
ATOM 1350 C CA . LEU A 1 164 ? -20.736 -0.529 32.569 1.00 98.06 164 LEU A CA 1
ATOM 1351 C C . LEU A 1 164 ? -19.291 -0.033 32.415 1.00 98.06 164 LEU A C 1
ATOM 1353 O O . LEU A 1 164 ? -18.798 0.126 31.301 1.00 98.06 164 LEU A O 1
ATOM 1357 N N . LYS A 1 165 ? -18.584 0.195 33.526 1.00 98.19 165 LYS A N 1
ATOM 1358 C CA . LYS A 1 165 ? -17.185 0.639 33.502 1.00 98.19 165 LYS A CA 1
ATOM 1359 C C . LYS A 1 165 ? -16.248 -0.435 32.950 1.00 98.19 165 LYS A C 1
ATOM 1361 O O . LYS A 1 165 ? -15.329 -0.107 32.200 1.00 98.19 165 LYS A O 1
ATOM 1366 N N . VAL A 1 166 ? -16.474 -1.699 33.307 1.00 98.31 166 VAL A N 1
ATOM 1367 C CA . VAL A 1 166 ? -15.720 -2.836 32.763 1.00 98.31 166 VAL A CA 1
ATOM 1368 C C . VAL A 1 166 ? -15.990 -2.981 31.269 1.00 98.31 166 VAL A C 1
ATOM 1370 O O . VAL A 1 166 ? -15.034 -3.059 30.507 1.00 98.31 166 VAL A O 1
ATOM 1373 N N . GLU A 1 167 ? -17.253 -2.932 30.842 1.00 97.50 167 GLU A N 1
ATOM 1374 C CA . GLU A 1 167 ? -17.634 -3.009 29.425 1.00 97.50 167 GLU A CA 1
ATOM 1375 C C . GLU A 1 167 ? -17.018 -1.863 28.608 1.00 97.50 167 GLU A C 1
ATOM 1377 O O . GLU A 1 167 ? -16.407 -2.102 27.570 1.00 97.50 167 GLU A O 1
ATOM 1382 N N . SER A 1 168 ? -17.081 -0.625 29.108 1.00 96.88 168 SER A N 1
ATOM 1383 C CA . SER A 1 168 ? -16.472 0.537 28.449 1.00 96.88 168 SER A CA 1
ATOM 1384 C C . SER A 1 168 ? -14.945 0.436 28.364 1.00 96.88 168 SER A C 1
ATOM 1386 O O . SER A 1 168 ? -14.369 0.749 27.322 1.00 96.88 168 SER A O 1
ATOM 1388 N N . SER A 1 169 ? -14.284 -0.027 29.429 1.00 97.19 169 SER A N 1
ATOM 1389 C CA . SER A 1 169 ? -12.834 -0.263 29.436 1.00 97.19 169 SER A CA 1
ATOM 1390 C C . SER A 1 169 ? -12.438 -1.372 28.457 1.00 97.19 169 SER A C 1
ATOM 1392 O O . SER A 1 169 ? -11.476 -1.240 27.702 1.00 97.19 169 SER A O 1
ATOM 1394 N N . GLN A 1 170 ? -13.208 -2.460 28.427 1.00 97.88 170 GLN A N 1
ATOM 1395 C CA . GLN A 1 170 ? -12.979 -3.578 27.52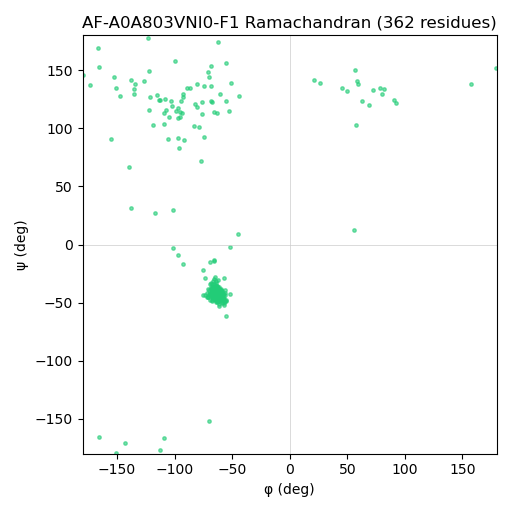2 1.00 97.88 170 GLN A CA 1
ATOM 1396 C C . GLN A 1 170 ? -13.167 -3.170 26.055 1.00 97.88 170 GLN A C 1
ATOM 1398 O O . GLN A 1 170 ? -12.341 -3.544 25.224 1.00 97.88 170 GLN A O 1
ATOM 1403 N N . GLU A 1 171 ? -14.190 -2.372 25.740 1.00 96.94 171 GLU A N 1
ATOM 1404 C CA . GLU A 1 171 ? -14.413 -1.863 24.381 1.00 96.94 171 GLU A CA 1
ATOM 1405 C C . GLU A 1 171 ? -13.297 -0.906 23.945 1.00 96.94 171 GLU A C 1
ATOM 1407 O O . GLU A 1 171 ? -12.783 -1.033 22.836 1.00 96.94 171 GLU A O 1
ATOM 1412 N N . ALA A 1 172 ? -12.846 -0.007 24.827 1.00 97.12 172 ALA A N 1
ATOM 1413 C CA . ALA A 1 172 ? -11.716 0.874 24.532 1.00 97.12 172 ALA A CA 1
ATOM 1414 C C . ALA A 1 172 ? -10.433 0.077 24.233 1.00 97.12 172 ALA A C 1
ATOM 1416 O O . ALA A 1 172 ? -9.734 0.360 23.260 1.00 97.12 172 ALA A O 1
ATOM 1417 N N . ASN A 1 173 ? -10.151 -0.966 25.019 1.00 96.88 173 ASN A N 1
ATOM 1418 C CA . ASN A 1 173 ? -9.007 -1.848 24.784 1.00 96.88 173 ASN A CA 1
ATOM 1419 C C . ASN A 1 173 ? -9.137 -2.627 23.464 1.00 96.88 173 ASN A C 1
ATOM 1421 O O . ASN A 1 173 ? -8.153 -2.778 22.737 1.00 96.88 173 ASN A O 1
ATOM 1425 N N . ALA A 1 174 ? -10.339 -3.109 23.133 1.00 98.38 174 ALA A N 1
ATOM 1426 C CA . ALA A 1 174 ? -10.597 -3.783 21.864 1.00 98.38 174 ALA A CA 1
ATOM 1427 C C . ALA A 1 174 ? -10.381 -2.839 20.673 1.00 98.38 174 ALA A C 1
ATOM 1429 O O . ALA A 1 174 ? -9.769 -3.243 19.683 1.00 98.38 174 ALA A O 1
ATOM 1430 N N . GLU A 1 175 ? -10.816 -1.582 20.773 1.00 98.06 175 GLU A N 1
ATOM 1431 C CA . GLU A 1 175 ? -10.631 -0.599 19.705 1.00 98.06 175 GLU A CA 1
ATOM 1432 C C . GLU A 1 175 ? -9.152 -0.287 19.456 1.00 98.06 175 GLU A C 1
ATOM 1434 O O . GLU A 1 175 ? -8.737 -0.252 18.301 1.00 98.06 175 GLU A O 1
ATOM 1439 N N . VAL A 1 176 ? -8.323 -0.178 20.500 1.00 98.31 176 VAL A N 1
ATOM 1440 C CA . VAL A 1 176 ? -6.866 -0.004 20.335 1.00 98.31 176 VAL A CA 1
ATOM 1441 C C . VAL A 1 176 ? -6.256 -1.162 19.535 1.00 98.31 176 VAL A C 1
ATOM 1443 O O . VAL A 1 176 ? -5.455 -0.936 18.626 1.00 98.31 176 VAL A O 1
ATOM 1446 N N . MET A 1 177 ? -6.668 -2.403 19.810 1.00 98.00 177 MET A N 1
ATOM 1447 C CA . MET A 1 177 ? -6.204 -3.574 19.054 1.00 98.00 177 MET A CA 1
ATOM 1448 C C . MET A 1 177 ? -6.697 -3.561 17.600 1.00 98.00 177 MET A C 1
ATOM 1450 O O . MET A 1 177 ? -5.936 -3.905 16.688 1.00 98.00 177 MET A O 1
ATOM 1454 N N . ARG A 1 178 ? -7.944 -3.130 17.352 1.00 98.38 178 ARG A N 1
ATOM 1455 C CA . ARG A 1 178 ? -8.483 -2.954 15.992 1.00 98.38 178 ARG A CA 1
ATOM 1456 C C . ARG A 1 178 ? -7.727 -1.862 15.234 1.00 98.38 178 ARG A C 1
ATOM 1458 O O . ARG A 1 178 ? -7.391 -2.059 14.069 1.00 98.38 178 ARG A O 1
ATOM 1465 N N . GLU A 1 179 ? -7.422 -0.738 15.877 1.00 98.25 179 GLU A N 1
ATOM 1466 C CA . GLU A 1 179 ? -6.689 0.376 15.274 1.00 98.25 179 GLU A CA 1
ATOM 1467 C C . GLU A 1 179 ? -5.239 -0.006 14.964 1.00 98.25 179 GLU A C 1
ATOM 1469 O O . GLU A 1 179 ? -4.759 0.266 13.863 1.00 98.25 179 GLU A O 1
ATOM 1474 N N . MET A 1 180 ? -4.555 -0.695 15.884 1.00 97.56 180 MET A N 1
ATOM 1475 C CA . MET A 1 180 ? -3.213 -1.233 15.644 1.00 97.56 180 MET A CA 1
ATOM 1476 C C . MET A 1 180 ? -3.210 -2.176 14.436 1.00 97.56 180 MET A C 1
ATOM 1478 O O . MET A 1 180 ? -2.368 -2.047 13.550 1.00 97.56 180 MET A O 1
ATOM 1482 N N . THR A 1 181 ? -4.192 -3.078 14.369 1.00 98.31 181 THR A N 1
ATOM 1483 C CA . THR A 1 181 ? -4.370 -4.002 13.242 1.00 98.31 181 THR A CA 1
ATOM 1484 C C . THR A 1 181 ? -4.588 -3.240 11.932 1.00 98.31 181 THR A C 1
ATOM 1486 O O . THR A 1 181 ? -3.921 -3.516 10.937 1.00 98.31 181 THR A O 1
ATOM 1489 N N . ARG A 1 182 ? -5.466 -2.229 11.933 1.00 98.56 182 ARG A N 1
ATOM 1490 C CA . ARG A 1 182 ? -5.752 -1.380 10.765 1.00 98.56 182 ARG A CA 1
ATOM 1491 C C . ARG A 1 182 ? -4.506 -0.631 10.288 1.00 98.56 182 ARG A C 1
ATOM 1493 O O . ARG A 1 182 ? -4.237 -0.617 9.092 1.00 98.56 182 ARG A O 1
ATOM 1500 N N . LYS A 1 183 ? -3.727 -0.053 11.212 1.00 98.56 183 LYS A N 1
ATOM 1501 C CA . LYS A 1 183 ? -2.458 0.627 10.903 1.00 98.56 183 LYS A CA 1
ATOM 1502 C C . LYS A 1 183 ? -1.448 -0.331 10.286 1.00 98.56 183 LYS A C 1
ATOM 1504 O O . LYS A 1 183 ? -0.838 0.016 9.284 1.00 98.56 183 LYS A O 1
ATOM 1509 N N . LEU A 1 184 ? -1.313 -1.534 10.842 1.00 98.56 184 LEU A N 1
ATOM 1510 C CA . LEU A 1 184 ? -0.389 -2.537 10.327 1.00 98.56 184 LEU A CA 1
ATOM 1511 C C . LEU A 1 184 ? -0.753 -2.959 8.894 1.00 98.56 184 LEU A C 1
ATOM 1513 O O . LEU A 1 184 ? 0.112 -2.965 8.022 1.00 98.56 184 LEU A O 1
ATOM 1517 N N . TYR A 1 185 ? -2.031 -3.245 8.625 1.00 98.38 185 TYR A N 1
ATOM 1518 C CA . TYR A 1 185 ? -2.488 -3.556 7.265 1.00 98.38 185 TYR A CA 1
ATOM 1519 C C . TYR A 1 185 ? -2.284 -2.385 6.302 1.00 98.38 185 TYR A C 1
ATOM 1521 O O . TYR A 1 185 ? -1.758 -2.592 5.213 1.00 98.38 185 TYR A O 1
ATOM 1529 N N . SER A 1 186 ? -2.624 -1.161 6.717 1.00 98.50 186 SER A N 1
ATOM 1530 C CA . SER A 1 186 ? -2.411 0.042 5.905 1.00 98.50 186 SER A CA 1
ATOM 1531 C C . SER A 1 186 ? -0.936 0.234 5.548 1.00 98.50 186 SER A C 1
ATOM 1533 O O . SER A 1 186 ? -0.632 0.553 4.405 1.00 98.50 186 SER A O 1
ATOM 1535 N N . GLN A 1 187 ? -0.021 0.004 6.497 1.00 98.44 187 GLN A N 1
ATOM 1536 C CA . GLN A 1 187 ? 1.423 0.091 6.262 1.00 98.44 187 GLN A CA 1
ATOM 1537 C C . GLN A 1 187 ? 1.914 -0.969 5.274 1.00 98.44 187 GLN A C 1
ATOM 1539 O O . GLN A 1 187 ? 2.730 -0.670 4.404 1.00 98.44 187 GLN A O 1
ATOM 1544 N N . PHE A 1 188 ? 1.428 -2.207 5.386 1.00 98.50 188 PHE A N 1
ATOM 1545 C CA . PHE A 1 188 ? 1.788 -3.258 4.435 1.00 98.50 188 PHE A CA 1
ATOM 1546 C C . PHE A 1 188 ? 1.269 -2.961 3.032 1.00 98.50 188 PHE A C 1
ATOM 1548 O O . PHE A 1 188 ? 2.016 -3.089 2.065 1.00 98.50 188 PHE A O 1
ATOM 1555 N N . GLU A 1 189 ? 0.014 -2.539 2.915 1.00 98.00 189 GLU A N 1
ATOM 1556 C CA . GLU A 1 189 ? -0.589 -2.194 1.631 1.00 98.00 189 GLU A CA 1
ATOM 1557 C C . GLU A 1 189 ? 0.112 -0.993 0.984 1.00 98.00 189 GLU A C 1
ATOM 1559 O O . GLU A 1 189 ? 0.363 -0.990 -0.220 1.00 98.00 189 GLU A O 1
ATOM 1564 N N . GLU A 1 190 ? 0.482 0.009 1.782 1.00 98.00 190 GLU A N 1
ATOM 1565 C CA . GLU A 1 190 ? 1.244 1.162 1.314 1.00 98.00 190 GLU A CA 1
ATOM 1566 C C . GLU A 1 190 ? 2.626 0.773 0.805 1.00 98.00 190 GLU A C 1
ATOM 1568 O O . GLU A 1 190 ? 2.957 1.103 -0.331 1.00 98.00 190 GLU A O 1
ATOM 1573 N N . LYS A 1 191 ? 3.374 -0.027 1.568 1.00 98.06 191 LYS A N 1
ATOM 1574 C CA . LYS A 1 191 ? 4.692 -0.507 1.149 1.00 98.06 191 LYS A CA 1
ATOM 1575 C C . LYS A 1 191 ? 4.631 -1.346 -0.130 1.00 98.06 191 LYS A C 1
ATOM 1577 O O . LYS A 1 191 ? 5.485 -1.208 -1.000 1.00 98.06 191 LYS A O 1
ATOM 1582 N N . MET A 1 192 ? 3.614 -2.197 -0.271 1.00 97.12 192 MET A N 1
ATOM 1583 C CA . MET A 1 192 ? 3.405 -2.972 -1.499 1.00 97.12 192 MET A CA 1
ATOM 1584 C C . MET A 1 192 ? 3.152 -2.061 -2.703 1.00 97.12 192 MET A C 1
ATOM 1586 O O . MET A 1 192 ? 3.718 -2.280 -3.773 1.00 97.12 192 MET A O 1
ATOM 1590 N N . ARG A 1 193 ? 2.342 -1.015 -2.522 1.00 97.88 193 ARG A N 1
ATOM 1591 C CA . ARG A 1 193 ? 2.037 -0.041 -3.573 1.00 97.88 193 ARG A CA 1
ATOM 1592 C C . ARG A 1 193 ? 3.255 0.799 -3.953 1.00 97.88 193 ARG A C 1
ATOM 1594 O O . ARG A 1 193 ? 3.446 1.069 -5.133 1.00 97.88 193 ARG A O 1
ATOM 1601 N N . GLU A 1 194 ? 4.060 1.213 -2.978 1.00 98.00 194 GLU A N 1
ATOM 1602 C CA . GLU A 1 194 ? 5.295 1.969 -3.209 1.00 98.00 194 GLU A CA 1
ATOM 1603 C C . GLU A 1 194 ? 6.300 1.163 -4.033 1.00 98.00 194 GLU A C 1
ATOM 1605 O O . GLU A 1 194 ? 6.803 1.665 -5.037 1.00 98.00 194 GLU A O 1
ATOM 1610 N N . GLU A 1 195 ? 6.549 -0.098 -3.668 1.00 95.75 195 GLU A N 1
ATOM 1611 C CA . GLU A 1 195 ? 7.454 -0.965 -4.431 1.00 95.75 195 GLU A CA 1
ATOM 1612 C C . GLU A 1 195 ? 6.912 -1.257 -5.838 1.00 95.75 195 GLU A C 1
ATOM 1614 O O . GLU A 1 195 ? 7.662 -1.214 -6.812 1.00 95.75 195 GLU A O 1
ATOM 1619 N N . GLU A 1 196 ? 5.602 -1.482 -5.991 1.00 96.75 196 GLU A N 1
ATOM 1620 C CA . GLU A 1 196 ? 4.988 -1.656 -7.312 1.00 96.75 196 GLU A CA 1
ATOM 1621 C C . GLU A 1 196 ? 5.138 -0.399 -8.184 1.00 96.75 196 GLU A C 1
ATOM 1623 O O . GLU A 1 196 ? 5.521 -0.488 -9.354 1.00 96.75 196 GLU A O 1
ATOM 1628 N N . GLN A 1 197 ? 4.884 0.785 -7.620 1.00 98.12 197 GLN A N 1
ATOM 1629 C CA . GLN A 1 197 ? 5.061 2.058 -8.321 1.00 98.12 197 GLN A CA 1
ATOM 1630 C C . GLN A 1 197 ? 6.521 2.302 -8.691 1.00 98.12 197 GLN A C 1
ATOM 1632 O O . GLN A 1 197 ? 6.798 2.738 -9.809 1.00 98.12 197 GLN A O 1
ATOM 1637 N N . LYS A 1 198 ? 7.453 1.986 -7.792 1.00 98.00 198 LYS A N 1
ATOM 1638 C CA . LYS A 1 198 ? 8.887 2.111 -8.033 1.00 98.00 198 LYS A CA 1
ATOM 1639 C C . LYS A 1 198 ? 9.346 1.179 -9.152 1.00 98.00 198 LYS A C 1
ATOM 1641 O O . LYS A 1 198 ? 9.953 1.650 -10.107 1.00 98.00 198 LYS A O 1
ATOM 1646 N N . HIS A 1 199 ? 8.976 -0.101 -9.108 1.00 97.75 199 HIS A N 1
ATOM 1647 C CA . HIS A 1 199 ? 9.269 -1.048 -10.187 1.00 97.75 199 HIS A CA 1
ATOM 1648 C C . HIS A 1 199 ? 8.667 -0.606 -11.525 1.00 97.75 199 HIS A C 1
ATOM 1650 O O . HIS A 1 199 ? 9.308 -0.728 -12.571 1.00 97.75 199 HIS A O 1
ATOM 1656 N N . LYS A 1 200 ? 7.442 -0.071 -11.515 1.00 97.81 200 LYS A N 1
ATOM 1657 C CA . LYS A 1 200 ? 6.810 0.463 -12.724 1.00 97.81 200 LYS A CA 1
ATOM 1658 C C . LYS A 1 200 ? 7.582 1.666 -13.276 1.00 97.81 200 LYS A C 1
ATOM 1660 O O . LYS A 1 200 ? 7.856 1.693 -14.473 1.00 97.81 200 LYS A O 1
ATOM 1665 N N . ALA A 1 201 ? 7.974 2.606 -12.418 1.00 98.00 201 ALA A N 1
ATOM 1666 C CA . ALA A 1 201 ? 8.757 3.776 -12.805 1.00 98.00 201 ALA A CA 1
ATOM 1667 C C . ALA A 1 201 ? 10.151 3.394 -13.334 1.00 98.00 201 ALA A C 1
ATOM 1669 O O . ALA A 1 201 ? 10.594 3.934 -14.345 1.00 98.00 201 ALA A O 1
ATOM 1670 N N . GLU A 1 202 ? 10.828 2.427 -12.708 1.00 97.69 202 GLU A N 1
ATOM 1671 C CA . GLU A 1 202 ? 12.115 1.899 -13.178 1.00 97.69 202 GLU A CA 1
ATOM 1672 C C . GLU A 1 202 ? 11.983 1.230 -14.550 1.00 97.69 202 GLU A C 1
ATOM 1674 O O . GLU A 1 202 ? 12.793 1.477 -15.445 1.00 97.69 202 GLU A O 1
ATOM 1679 N N . LYS A 1 203 ? 10.926 0.436 -14.758 1.00 97.81 203 LYS A N 1
ATOM 1680 C CA . LYS A 1 203 ? 10.634 -0.172 -16.060 1.00 97.81 203 LYS A CA 1
ATOM 1681 C C . LYS A 1 203 ? 10.379 0.887 -17.132 1.00 97.81 203 LYS A C 1
ATOM 1683 O O . LYS A 1 203 ? 10.902 0.760 -18.235 1.00 97.81 203 LYS A O 1
ATOM 1688 N N . GLU A 1 204 ? 9.585 1.911 -16.829 1.00 98.06 204 GLU A N 1
ATOM 1689 C CA . GLU A 1 204 ? 9.304 3.014 -17.756 1.00 98.06 204 GLU A CA 1
ATOM 1690 C C . GLU A 1 204 ? 10.578 3.800 -18.096 1.00 98.06 204 GLU A C 1
ATOM 1692 O O . GLU A 1 204 ? 10.843 4.042 -19.270 1.00 98.06 204 GLU A O 1
ATOM 1697 N N . MET A 1 205 ? 11.425 4.097 -17.108 1.00 98.31 205 MET A N 1
ATOM 1698 C CA . MET A 1 205 ? 12.715 4.762 -17.318 1.00 98.31 205 MET A CA 1
ATOM 1699 C C . MET A 1 205 ? 13.663 3.939 -18.203 1.00 98.31 205 MET A C 1
ATOM 1701 O O . MET A 1 205 ? 14.256 4.475 -19.139 1.00 98.31 205 MET A O 1
ATOM 1705 N N . LEU A 1 206 ? 13.787 2.630 -17.957 1.00 97.44 206 LEU A N 1
ATOM 1706 C CA . LEU A 1 206 ? 14.612 1.745 -18.788 1.00 97.44 206 LEU A CA 1
ATOM 1707 C C . LEU A 1 206 ? 14.077 1.630 -20.220 1.00 97.44 206 LEU A C 1
ATOM 1709 O O . LEU A 1 206 ? 14.863 1.558 -21.169 1.00 97.44 206 LEU A O 1
ATOM 1713 N N . LEU A 1 207 ? 12.753 1.618 -20.393 1.00 97.75 207 LEU A N 1
ATOM 1714 C CA . LEU A 1 207 ? 12.124 1.637 -21.713 1.00 97.75 207 LEU A CA 1
ATOM 1715 C C . LEU A 1 207 ? 12.401 2.956 -22.445 1.00 97.75 207 LEU A C 1
ATOM 1717 O O . LEU A 1 207 ? 12.760 2.922 -23.621 1.00 97.75 207 LEU A O 1
ATOM 1721 N N . GLU A 1 208 ? 12.292 4.097 -21.761 1.00 97.88 208 GLU A N 1
ATOM 1722 C CA . GLU A 1 208 ? 12.617 5.422 -22.305 1.00 97.88 208 GLU A CA 1
ATOM 1723 C C . GLU A 1 208 ? 14.083 5.484 -22.767 1.00 97.88 208 GLU A C 1
ATOM 1725 O O . GLU A 1 208 ? 14.362 5.883 -23.899 1.00 97.88 208 GLU A O 1
ATOM 1730 N N . GLU A 1 209 ? 15.021 5.012 -21.939 1.00 96.56 209 GLU A N 1
ATOM 1731 C CA . GLU A 1 209 ? 16.449 4.994 -22.279 1.00 96.56 209 GLU A CA 1
ATOM 1732 C C . GLU A 1 209 ? 16.744 4.041 -23.446 1.00 96.56 209 GLU A C 1
ATOM 1734 O O . GLU A 1 209 ? 17.481 4.385 -24.371 1.00 96.56 209 GLU A O 1
ATOM 1739 N N . THR A 1 210 ? 16.104 2.869 -23.473 1.00 95.31 210 THR A N 1
ATOM 1740 C CA . THR A 1 210 ? 16.214 1.932 -24.602 1.00 95.31 210 THR A CA 1
ATOM 1741 C C . THR 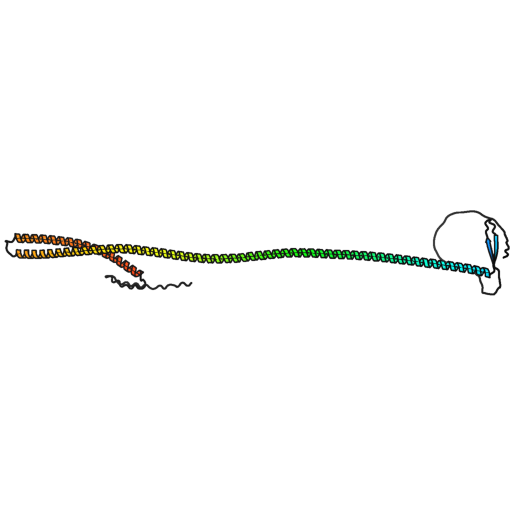A 1 210 ? 15.716 2.578 -25.895 1.00 95.31 210 THR A C 1
ATOM 1743 O O . THR A 1 210 ? 16.399 2.516 -26.917 1.00 95.31 210 THR A O 1
ATOM 1746 N N . ASN A 1 211 ? 14.566 3.256 -25.858 1.00 96.94 211 ASN A N 1
ATOM 1747 C CA . ASN A 1 211 ? 14.012 3.966 -27.012 1.00 96.94 211 ASN A CA 1
ATOM 1748 C C . ASN A 1 211 ? 14.915 5.121 -27.465 1.00 96.94 211 ASN A C 1
ATOM 1750 O O . ASN A 1 211 ? 15.106 5.326 -28.667 1.00 96.94 211 ASN A O 1
ATOM 1754 N N . ARG A 1 212 ? 15.518 5.852 -26.522 1.00 97.75 212 ARG A N 1
ATOM 1755 C CA . ARG A 1 212 ? 16.493 6.912 -26.805 1.00 97.75 212 ARG A CA 1
ATOM 1756 C C . ARG A 1 212 ? 17.716 6.359 -27.538 1.00 97.75 212 ARG A C 1
ATOM 1758 O O . ARG A 1 212 ? 18.122 6.929 -28.554 1.00 97.75 212 ARG A O 1
ATOM 1765 N N . LEU A 1 213 ? 18.284 5.253 -27.054 1.00 93.56 213 LEU A N 1
ATOM 1766 C CA . LEU A 1 213 ? 19.432 4.595 -27.681 1.00 93.56 213 LEU A CA 1
ATOM 1767 C C . LEU A 1 213 ? 19.081 4.025 -29.060 1.00 93.56 213 LEU A C 1
ATOM 1769 O O . LEU A 1 213 ? 19.846 4.216 -30.004 1.00 93.56 213 LEU A O 1
ATOM 1773 N N . LEU A 1 214 ? 17.912 3.396 -29.209 1.00 94.19 214 LEU A N 1
ATOM 1774 C CA . LEU A 1 214 ? 17.425 2.909 -30.503 1.00 94.19 214 LEU A CA 1
ATOM 1775 C C . LEU A 1 214 ? 17.314 4.045 -31.523 1.00 94.19 214 LEU A C 1
ATOM 1777 O O . LEU A 1 214 ? 17.835 3.926 -32.631 1.00 94.19 214 LEU A O 1
ATOM 1781 N N . LYS A 1 215 ? 16.733 5.184 -31.132 1.00 96.44 215 LYS A N 1
ATOM 1782 C CA . LYS A 1 215 ? 16.631 6.360 -32.002 1.00 96.44 215 LYS A CA 1
ATOM 1783 C C . LYS A 1 215 ? 18.004 6.905 -32.409 1.00 96.44 215 LYS A C 1
ATOM 1785 O O . LYS A 1 215 ? 18.207 7.241 -33.573 1.00 96.44 215 LYS A O 1
ATOM 1790 N N . ALA A 1 216 ? 18.964 6.956 -31.484 1.00 94.38 216 ALA A N 1
ATOM 1791 C CA . ALA A 1 216 ? 20.329 7.383 -31.792 1.00 94.38 216 ALA A CA 1
ATOM 1792 C C . ALA A 1 216 ? 21.021 6.441 -32.797 1.00 94.38 216 ALA A C 1
ATOM 1794 O O . ALA A 1 216 ? 21.705 6.911 -33.709 1.00 94.38 216 ALA A O 1
ATOM 1795 N N . ILE A 1 217 ? 20.808 5.126 -32.671 1.00 89.50 217 ILE A N 1
ATOM 1796 C CA . ILE A 1 217 ? 21.306 4.123 -33.626 1.00 89.50 217 ILE A CA 1
ATOM 1797 C C . ILE A 1 217 ? 20.646 4.308 -34.997 1.00 89.50 217 ILE A C 1
ATOM 1799 O O . ILE A 1 217 ? 21.341 4.318 -36.010 1.00 89.50 217 ILE A O 1
ATOM 1803 N N . GLU A 1 218 ? 19.326 4.499 -35.055 1.00 91.44 218 GLU A N 1
ATOM 1804 C CA . GLU A 1 218 ? 18.614 4.760 -36.312 1.00 91.44 218 GLU A CA 1
ATOM 1805 C C . GLU A 1 218 ? 19.119 6.028 -37.014 1.00 91.44 218 GLU A C 1
ATOM 1807 O O . GLU A 1 218 ? 19.325 6.032 -38.229 1.00 91.44 218 GLU A O 1
ATOM 1812 N N . GLU A 1 219 ? 19.347 7.110 -36.268 1.00 94.25 219 GLU A N 1
ATOM 1813 C CA . GLU A 1 219 ? 19.894 8.358 -36.806 1.00 94.25 219 GLU A CA 1
ATOM 1814 C C . GLU A 1 219 ? 21.332 8.190 -37.313 1.00 94.25 219 GLU A C 1
ATOM 1816 O O . GLU A 1 219 ? 21.670 8.702 -38.385 1.00 94.25 219 GLU A O 1
ATOM 1821 N N . ALA A 1 220 ? 22.175 7.453 -36.583 1.00 88.81 220 ALA A N 1
ATOM 1822 C CA . ALA A 1 220 ? 23.524 7.115 -37.026 1.00 88.81 220 ALA A CA 1
ATOM 1823 C C . ALA A 1 220 ? 23.494 6.267 -38.306 1.00 88.81 220 ALA A C 1
ATOM 1825 O O . ALA A 1 220 ? 24.201 6.590 -39.257 1.00 88.81 220 ALA A O 1
ATOM 1826 N N . ASN A 1 221 ? 22.612 5.266 -38.381 1.00 87.19 221 ASN A N 1
ATOM 1827 C CA . ASN A 1 221 ? 22.431 4.427 -39.567 1.00 87.19 221 ASN A CA 1
ATOM 1828 C C . ASN A 1 221 ? 21.952 5.229 -40.786 1.00 87.19 221 ASN A C 1
ATOM 1830 O O . ASN A 1 221 ? 22.417 4.985 -41.897 1.00 87.19 221 ASN A O 1
ATOM 1834 N N . LYS A 1 222 ? 21.080 6.228 -40.604 1.00 94.56 222 LYS A N 1
ATOM 1835 C CA . LYS A 1 222 ? 20.678 7.136 -41.695 1.00 94.56 222 LYS A CA 1
ATOM 1836 C C . LYS A 1 222 ? 21.857 7.969 -42.206 1.00 94.56 222 LYS A C 1
ATOM 1838 O O . LYS A 1 222 ? 22.058 8.072 -43.412 1.00 94.56 222 LYS A O 1
ATOM 1843 N N . LYS A 1 223 ? 22.655 8.552 -41.303 1.00 91.31 223 LYS A N 1
ATOM 1844 C CA . LYS A 1 223 ? 23.862 9.326 -41.671 1.00 91.31 223 LYS A CA 1
ATOM 1845 C C . LYS A 1 223 ? 24.904 8.455 -42.369 1.00 91.31 223 LYS A C 1
ATOM 1847 O O . LYS A 1 223 ? 25.525 8.889 -43.339 1.00 91.31 223 LYS A O 1
ATOM 1852 N N . MET A 1 224 ? 25.060 7.233 -41.875 1.00 88.75 224 MET A N 1
ATOM 1853 C CA . MET A 1 224 ? 25.864 6.185 -42.477 1.00 88.75 224 MET A CA 1
ATOM 1854 C C . MET A 1 224 ? 25.380 5.967 -43.919 1.00 88.75 224 MET A C 1
ATOM 1856 O O . MET A 1 224 ? 26.084 6.330 -44.850 1.00 88.75 224 MET A O 1
ATOM 1860 N N . GLN A 1 225 ? 24.129 5.574 -44.148 1.00 90.31 225 GLN A N 1
ATOM 1861 C CA . GLN A 1 225 ? 23.610 5.346 -45.504 1.00 90.31 225 GLN A CA 1
ATOM 1862 C C . GLN A 1 225 ? 23.843 6.523 -46.480 1.00 90.31 225 GLN A C 1
ATOM 1864 O O . GLN A 1 225 ? 24.268 6.303 -47.610 1.00 90.31 225 GLN A O 1
ATOM 1869 N N . ILE A 1 226 ? 23.643 7.774 -46.041 1.00 92.06 226 ILE A N 1
ATOM 1870 C CA . ILE A 1 226 ? 23.892 8.975 -46.868 1.00 92.06 226 ILE A CA 1
ATOM 1871 C C . ILE A 1 226 ? 25.373 9.116 -47.253 1.00 92.06 226 ILE A C 1
ATOM 1873 O O . ILE A 1 226 ? 25.712 9.499 -48.375 1.00 92.06 226 ILE A O 1
ATOM 1877 N N . THR A 1 227 ? 26.281 8.850 -46.314 1.00 89.94 227 THR A N 1
ATOM 1878 C CA . THR A 1 227 ? 27.717 8.956 -46.592 1.00 89.94 227 THR A CA 1
ATOM 1879 C C . THR A 1 227 ? 28.210 7.801 -47.468 1.00 89.94 227 THR A C 1
ATOM 1881 O O . THR A 1 227 ? 29.101 8.018 -48.285 1.00 89.94 227 THR A O 1
ATOM 1884 N N . GLU A 1 228 ? 27.583 6.623 -47.406 1.00 90.31 228 GLU A N 1
ATOM 1885 C CA . GLU A 1 228 ? 27.876 5.496 -48.300 1.00 90.31 228 GLU A CA 1
ATOM 1886 C C . GLU A 1 228 ? 27.471 5.793 -49.737 1.00 90.31 228 GLU A C 1
ATOM 1888 O O . GLU A 1 228 ? 28.286 5.621 -50.642 1.00 90.31 228 GLU A O 1
ATOM 1893 N N . THR A 1 229 ? 26.255 6.307 -49.955 1.00 93.56 229 THR A N 1
ATOM 1894 C CA . THR A 1 229 ? 25.809 6.696 -51.300 1.00 93.56 229 THR A CA 1
ATOM 1895 C C . THR A 1 229 ? 26.721 7.772 -51.887 1.00 93.56 229 THR A C 1
ATOM 1897 O O . THR A 1 229 ? 27.130 7.666 -53.039 1.00 93.56 229 THR A O 1
ATOM 1900 N N . SER A 1 230 ? 27.145 8.754 -51.082 1.00 94.88 230 SER A N 1
ATOM 1901 C CA . SER A 1 230 ? 28.093 9.785 -51.532 1.00 94.88 230 SER A CA 1
ATOM 1902 C C . SER A 1 230 ? 29.471 9.215 -51.905 1.00 94.88 230 SER A C 1
ATOM 1904 O O . SER A 1 230 ? 30.083 9.652 -52.882 1.00 94.88 230 SER A O 1
ATOM 1906 N N . ILE A 1 231 ? 29.976 8.231 -51.152 1.00 92.81 231 ILE A N 1
ATOM 1907 C CA . ILE A 1 231 ? 31.231 7.539 -51.483 1.00 92.81 231 ILE A CA 1
ATOM 1908 C C . ILE A 1 231 ? 31.082 6.770 -52.802 1.00 92.81 231 ILE A C 1
ATOM 1910 O O . ILE A 1 231 ? 31.956 6.878 -53.661 1.00 92.81 231 ILE A O 1
ATOM 1914 N N . GLN A 1 232 ? 29.974 6.045 -52.985 1.00 94.56 232 GLN A N 1
ATOM 1915 C CA . GLN A 1 232 ? 29.695 5.285 -54.206 1.00 94.56 232 GLN A CA 1
ATOM 1916 C C . GLN A 1 232 ? 29.621 6.190 -55.444 1.00 94.56 232 GLN A C 1
ATOM 1918 O O . GLN A 1 232 ? 30.187 5.857 -56.484 1.00 94.56 232 GLN A O 1
ATOM 1923 N N . GLU A 1 233 ? 28.987 7.359 -55.340 1.00 95.31 233 GLU A N 1
ATOM 1924 C CA . GLU A 1 233 ? 28.957 8.361 -56.415 1.00 95.31 233 GLU A CA 1
ATOM 1925 C C . GLU A 1 233 ? 30.366 8.866 -56.767 1.00 95.31 233 GLU A C 1
ATOM 1927 O O . GLU A 1 233 ? 30.724 8.978 -57.944 1.00 95.31 233 GLU A O 1
ATOM 1932 N N . LYS A 1 234 ? 31.207 9.132 -55.756 1.00 93.19 234 LYS A N 1
ATOM 1933 C CA . LYS A 1 234 ? 32.605 9.537 -55.974 1.00 93.19 234 LYS A CA 1
ATOM 1934 C C . LYS A 1 234 ? 33.428 8.428 -56.633 1.00 93.19 234 LYS A C 1
ATOM 1936 O O . LYS A 1 234 ? 34.198 8.730 -57.541 1.00 93.19 234 LYS A O 1
ATOM 1941 N N . ASP A 1 235 ? 33.246 7.169 -56.233 1.00 94.75 235 ASP A N 1
ATOM 1942 C CA . ASP A 1 235 ? 33.880 6.011 -56.880 1.00 94.75 235 ASP A CA 1
ATOM 1943 C C . ASP A 1 235 ? 33.474 5.884 -58.354 1.00 94.75 235 ASP A C 1
ATOM 1945 O O . ASP A 1 235 ? 34.327 5.666 -59.216 1.00 94.75 235 ASP A O 1
ATOM 1949 N N . GLN A 1 236 ? 32.185 6.060 -58.668 1.00 96.44 236 GLN A N 1
ATOM 1950 C CA . GLN A 1 236 ? 31.706 6.054 -60.054 1.00 96.44 236 GLN A CA 1
ATOM 1951 C C . GLN A 1 236 ? 32.390 7.153 -60.872 1.00 96.44 236 GLN A C 1
ATOM 1953 O O . GLN A 1 236 ? 32.883 6.889 -61.972 1.00 96.44 236 GLN A O 1
ATOM 1958 N N . ARG A 1 237 ? 32.496 8.365 -60.311 1.00 96.50 237 ARG A N 1
ATOM 1959 C CA . ARG A 1 237 ? 33.162 9.492 -60.970 1.00 96.50 237 ARG A CA 1
ATOM 1960 C C . ARG A 1 237 ? 34.659 9.262 -61.182 1.00 96.50 237 ARG A C 1
ATOM 1962 O O . ARG A 1 237 ? 35.182 9.666 -62.219 1.00 96.50 237 ARG A O 1
ATOM 1969 N N . ILE A 1 238 ? 35.341 8.624 -60.231 1.00 95.75 238 ILE A N 1
ATOM 1970 C CA . ILE A 1 238 ? 36.739 8.195 -60.389 1.00 95.75 238 ILE A CA 1
ATOM 1971 C C . ILE A 1 238 ? 36.848 7.243 -61.584 1.00 95.75 238 ILE A C 1
ATOM 1973 O O . ILE A 1 238 ? 37.623 7.510 -62.497 1.00 95.75 238 ILE A O 1
ATOM 1977 N N . GLY A 1 239 ? 35.995 6.216 -61.648 1.00 94.69 239 GLY A N 1
ATOM 1978 C CA . GLY A 1 239 ? 36.002 5.262 -62.758 1.00 94.69 239 GLY A CA 1
ATOM 1979 C C . GLY A 1 239 ? 35.695 5.888 -64.126 1.00 94.69 239 GLY A C 1
ATOM 1980 O O . GLY A 1 239 ? 36.187 5.420 -65.150 1.00 94.69 239 GLY A O 1
ATOM 1981 N N . GLU A 1 240 ? 34.890 6.951 -64.195 1.00 96.44 240 GLU A N 1
ATOM 1982 C CA . GLU A 1 240 ? 34.706 7.728 -65.432 1.00 96.44 240 GLU A CA 1
ATOM 1983 C C . GLU A 1 240 ? 35.976 8.473 -65.859 1.00 96.44 240 GLU A C 1
ATOM 1985 O O . GLU A 1 240 ? 36.298 8.490 -67.050 1.00 96.44 240 GLU A O 1
ATOM 1990 N N . LEU A 1 241 ? 36.687 9.084 -64.904 1.00 95.56 241 LEU A N 1
ATOM 1991 C CA . LEU A 1 241 ? 37.939 9.794 -65.164 1.00 95.56 241 LEU A CA 1
ATOM 1992 C C . LEU A 1 241 ? 39.058 8.833 -65.573 1.00 95.56 241 LEU A C 1
ATOM 1994 O O . LEU A 1 241 ? 39.773 9.146 -66.518 1.00 95.56 241 LEU A O 1
ATOM 1998 N N . ASP A 1 242 ? 39.162 7.658 -64.949 1.00 95.88 242 ASP A N 1
ATOM 1999 C CA . ASP A 1 242 ? 40.150 6.636 -65.320 1.00 95.88 242 ASP A CA 1
ATOM 2000 C C . ASP A 1 242 ? 39.969 6.177 -66.773 1.00 95.88 242 ASP A C 1
ATOM 2002 O O . ASP A 1 242 ? 40.923 6.178 -67.547 1.00 95.88 242 ASP A O 1
ATOM 2006 N N . ARG A 1 243 ? 38.727 5.903 -67.199 1.00 97.19 243 ARG A N 1
ATOM 2007 C CA . ARG A 1 243 ? 38.425 5.557 -68.603 1.00 97.19 243 ARG A CA 1
ATOM 2008 C C . ARG A 1 243 ? 38.725 6.698 -69.578 1.00 97.19 243 ARG A C 1
ATOM 2010 O O . ARG A 1 243 ? 38.987 6.452 -70.753 1.00 97.19 243 ARG A O 1
ATOM 2017 N N . LEU A 1 244 ? 38.588 7.955 -69.148 1.00 96.44 244 LEU A N 1
ATOM 2018 C CA . LEU A 1 244 ? 38.951 9.110 -69.974 1.00 96.44 244 LEU A CA 1
ATOM 2019 C C . LEU A 1 244 ? 40.471 9.216 -70.116 1.00 96.44 244 LEU A C 1
ATOM 2021 O O . LEU A 1 244 ? 40.950 9.420 -71.228 1.00 96.44 244 LEU A O 1
ATOM 2025 N N . ILE A 1 245 ? 41.199 9.062 -69.007 1.00 95.19 245 ILE A N 1
ATOM 2026 C CA . ILE A 1 245 ? 42.662 9.058 -68.978 1.00 95.19 245 ILE A CA 1
ATOM 2027 C C . ILE A 1 245 ? 43.197 7.957 -69.893 1.00 95.19 245 ILE A C 1
ATOM 2029 O O . ILE A 1 245 ? 44.031 8.252 -70.737 1.00 95.19 245 ILE A O 1
ATOM 2033 N N . GLU A 1 246 ? 42.650 6.743 -69.810 1.00 96.31 246 GLU A N 1
ATOM 2034 C CA . GLU A 1 246 ? 43.029 5.617 -70.671 1.00 96.31 246 GLU A CA 1
ATOM 2035 C C . GLU A 1 246 ? 42.893 5.964 -72.164 1.00 96.31 246 GLU A C 1
ATOM 2037 O O . GLU A 1 246 ? 43.852 5.821 -72.917 1.00 96.31 246 GLU A O 1
ATOM 2042 N N . ARG A 1 247 ? 41.758 6.537 -72.595 1.00 96.25 247 ARG A N 1
ATOM 2043 C CA . ARG A 1 247 ? 41.579 6.971 -73.998 1.00 96.25 247 ARG A CA 1
ATOM 2044 C C . ARG A 1 247 ? 42.560 8.064 -74.421 1.00 96.25 247 ARG A C 1
ATOM 2046 O O . ARG A 1 247 ? 43.030 8.066 -75.556 1.00 96.25 247 ARG A O 1
ATOM 2053 N N . MET A 1 248 ? 42.848 9.015 -73.534 1.00 94.00 248 MET A N 1
ATOM 2054 C CA . MET A 1 248 ? 43.812 10.083 -73.816 1.00 94.00 248 MET A CA 1
ATOM 2055 C C . MET A 1 248 ? 45.238 9.536 -73.916 1.00 94.00 248 MET A C 1
ATOM 2057 O O . MET A 1 248 ? 46.006 9.964 -74.777 1.00 94.00 248 MET A O 1
ATOM 2061 N N . GLU A 1 249 ? 45.585 8.569 -73.068 1.00 92.75 249 GLU A N 1
ATOM 2062 C CA . GLU A 1 249 ? 46.848 7.849 -73.142 1.00 92.75 249 GLU A CA 1
ATOM 2063 C C . GLU A 1 249 ? 46.934 7.053 -74.447 1.00 92.75 249 GLU A C 1
ATOM 2065 O O . GLU A 1 249 ? 47.950 7.139 -75.129 1.00 92.75 249 GLU A O 1
ATOM 2070 N N . GLU A 1 250 ? 45.892 6.326 -74.855 1.00 95.69 250 GLU A N 1
ATOM 2071 C CA . GLU A 1 250 ? 45.844 5.624 -76.146 1.00 95.69 250 GLU A CA 1
ATOM 2072 C C . GLU A 1 250 ? 46.066 6.571 -77.333 1.00 95.69 250 GLU A C 1
ATOM 2074 O O . GLU A 1 250 ? 46.911 6.288 -78.186 1.00 95.69 250 GLU A O 1
ATOM 2079 N N . GLU A 1 251 ? 45.363 7.710 -77.376 1.00 95.06 251 GLU A N 1
ATOM 2080 C CA . GLU A 1 251 ? 45.552 8.734 -78.413 1.00 95.06 251 GLU A CA 1
ATOM 2081 C C . GLU A 1 251 ? 46.998 9.241 -78.422 1.00 95.06 251 GLU A C 1
ATOM 2083 O O . GLU A 1 251 ? 47.632 9.306 -79.478 1.00 95.06 251 GLU A O 1
ATOM 2088 N N . ARG A 1 252 ? 47.564 9.530 -77.245 1.00 93.88 252 ARG A N 1
ATOM 2089 C CA . ARG A 1 252 ? 48.964 9.945 -77.124 1.00 93.88 252 ARG A CA 1
ATOM 2090 C C . ARG A 1 252 ? 49.912 8.880 -77.675 1.00 93.88 252 ARG A C 1
ATOM 2092 O O . ARG A 1 252 ? 50.788 9.210 -78.468 1.00 93.88 252 ARG A O 1
ATOM 2099 N N . HIS A 1 253 ? 49.738 7.610 -77.303 1.00 95.00 253 HIS A N 1
ATOM 2100 C CA . HIS A 1 253 ? 50.568 6.514 -77.816 1.00 95.00 253 HIS A CA 1
ATOM 2101 C C . HIS A 1 253 ? 50.448 6.370 -79.341 1.00 95.00 253 HIS A C 1
ATOM 2103 O O . HIS A 1 253 ? 51.437 6.067 -80.008 1.00 95.00 253 HIS A O 1
ATOM 2109 N N . GLN A 1 254 ? 49.260 6.587 -79.915 1.00 95.25 254 GLN A N 1
ATOM 2110 C CA . GLN A 1 254 ? 49.065 6.576 -81.368 1.00 95.25 254 GLN A CA 1
ATOM 2111 C C . GLN A 1 254 ? 49.816 7.725 -82.051 1.00 95.25 254 GLN A C 1
ATOM 2113 O O . GLN A 1 254 ? 50.526 7.486 -83.028 1.00 95.25 254 GLN A O 1
ATOM 2118 N N . LEU A 1 255 ? 49.710 8.949 -81.527 1.00 93.62 255 LEU A N 1
ATOM 2119 C CA . LEU A 1 255 ? 50.447 10.106 -82.045 1.00 93.62 255 LEU A CA 1
ATOM 2120 C C . LEU A 1 255 ? 51.960 9.930 -81.900 1.00 93.62 255 LEU A C 1
ATOM 2122 O O . LEU A 1 255 ? 52.708 10.317 -82.791 1.00 93.62 255 LEU A O 1
ATOM 2126 N N . GLN A 1 256 ? 52.413 9.295 -80.820 1.00 92.81 256 GLN A N 1
ATOM 2127 C CA . GLN A 1 256 ? 53.825 9.001 -80.606 1.00 92.81 256 GLN A CA 1
ATOM 2128 C C . GLN A 1 256 ? 54.370 8.016 -81.647 1.00 92.81 256 GLN A C 1
ATOM 2130 O O . GLN A 1 256 ? 55.417 8.274 -82.231 1.00 92.81 256 GLN A O 1
ATOM 2135 N N . LYS A 1 257 ? 53.613 6.967 -81.997 1.00 94.88 257 LYS A N 1
ATOM 2136 C CA . LYS A 1 257 ? 53.959 6.078 -83.123 1.00 94.88 257 LYS A CA 1
ATOM 2137 C C . LYS A 1 257 ? 54.003 6.819 -84.466 1.00 94.88 257 LYS A C 1
ATOM 2139 O O . LYS A 1 257 ? 54.846 6.515 -85.306 1.00 94.88 257 LYS A O 1
ATOM 2144 N N . GLN A 1 258 ? 53.092 7.773 -84.692 1.00 93.00 258 GLN A N 1
ATOM 2145 C CA . GLN A 1 258 ? 53.105 8.606 -85.904 1.00 93.00 258 GLN A CA 1
ATOM 2146 C C . GLN A 1 258 ? 54.335 9.519 -85.954 1.00 93.00 258 GLN A C 1
ATOM 2148 O O . GLN A 1 258 ? 54.933 9.666 -87.019 1.00 93.00 258 GLN 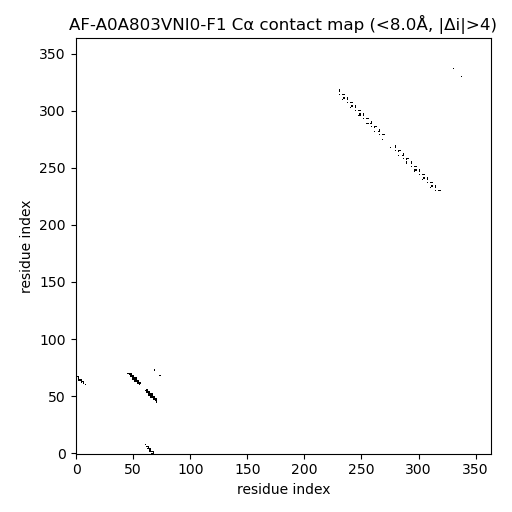A O 1
ATOM 2153 N N . LEU A 1 259 ? 54.723 10.096 -84.813 1.00 92.19 259 LEU A N 1
ATOM 2154 C CA . LEU A 1 259 ? 55.930 10.906 -84.685 1.00 92.19 259 LEU A CA 1
ATOM 2155 C C . LEU A 1 259 ? 57.183 10.072 -84.985 1.00 92.19 259 LEU A C 1
ATOM 2157 O O . LEU A 1 259 ? 57.976 10.482 -85.824 1.00 92.19 259 LEU A O 1
ATOM 2161 N N . GLU A 1 260 ? 57.318 8.882 -84.395 1.00 91.19 260 GLU A N 1
ATOM 2162 C CA . GLU A 1 260 ? 58.443 7.966 -84.654 1.00 91.19 260 GLU A CA 1
ATOM 2163 C C . GLU A 1 260 ? 58.552 7.590 -86.143 1.00 91.19 260 GLU A C 1
ATOM 2165 O O . GLU A 1 260 ? 59.639 7.603 -86.722 1.00 91.19 260 GLU A O 1
ATOM 2170 N N . LEU A 1 261 ? 57.421 7.301 -86.801 1.00 91.94 261 LEU A N 1
ATOM 2171 C CA . LEU A 1 261 ? 57.391 7.020 -88.240 1.00 91.94 261 LEU A CA 1
ATOM 2172 C C . LEU A 1 261 ? 57.848 8.228 -89.072 1.00 91.94 261 LEU A C 1
ATOM 2174 O O . LEU A 1 261 ? 58.582 8.066 -90.047 1.00 91.94 261 LEU A O 1
ATOM 2178 N N . ASN A 1 262 ? 57.415 9.432 -88.699 1.00 89.12 262 ASN A N 1
ATOM 2179 C CA . ASN A 1 262 ? 57.797 10.666 -89.376 1.00 89.12 262 ASN A CA 1
ATOM 2180 C C . ASN A 1 262 ? 59.293 10.981 -89.178 1.00 89.12 262 ASN A C 1
ATOM 2182 O O . ASN A 1 262 ? 59.977 11.312 -90.143 1.00 89.12 262 ASN A O 1
ATOM 2186 N N . GLU A 1 263 ? 59.836 10.773 -87.977 1.00 87.50 263 GLU A N 1
ATOM 2187 C CA . GLU A 1 263 ? 61.268 10.922 -87.685 1.00 87.50 263 GLU A CA 1
ATOM 2188 C C . GLU A 1 263 ? 62.128 9.934 -88.487 1.00 87.50 263 GLU A C 1
ATOM 2190 O O . GLU A 1 263 ? 63.168 10.317 -89.032 1.00 87.50 263 GLU A O 1
ATOM 2195 N N . LEU A 1 264 ? 61.670 8.687 -88.652 1.00 85.44 264 LEU A N 1
ATOM 2196 C CA . LEU A 1 264 ? 62.310 7.713 -89.541 1.00 85.44 264 LEU A CA 1
ATOM 2197 C C . LEU A 1 264 ? 62.308 8.193 -91.001 1.00 85.44 264 LEU A C 1
ATOM 2199 O O . LEU A 1 264 ? 63.342 8.115 -91.667 1.00 85.44 264 LEU A O 1
ATOM 2203 N N . GLN A 1 265 ? 61.194 8.747 -91.490 1.00 83.94 265 GLN A N 1
ATOM 2204 C CA . GLN A 1 265 ? 61.108 9.326 -92.838 1.00 83.94 265 GLN A CA 1
ATOM 2205 C C . GLN A 1 265 ? 62.033 10.537 -93.014 1.00 83.94 265 GLN A C 1
ATOM 2207 O O . GLN A 1 265 ? 62.695 10.639 -94.045 1.00 83.94 265 GLN A O 1
ATOM 2212 N N . ILE A 1 266 ? 62.137 11.414 -92.010 1.00 79.31 266 ILE A N 1
ATOM 2213 C CA . ILE A 1 266 ? 63.094 12.531 -91.989 1.00 79.31 266 ILE A CA 1
ATOM 2214 C C . ILE A 1 266 ? 64.535 11.998 -92.035 1.00 79.31 266 ILE A C 1
ATOM 2216 O O . ILE A 1 266 ? 65.361 12.526 -92.779 1.00 79.31 266 ILE A O 1
ATOM 2220 N N . SER A 1 267 ? 64.858 10.948 -91.271 1.00 78.94 267 SER A N 1
ATOM 2221 C CA . SER A 1 267 ? 66.200 10.346 -91.267 1.00 78.94 267 SER A CA 1
ATOM 2222 C C . SER A 1 267 ? 66.565 9.689 -92.608 1.00 78.94 267 SER A C 1
ATOM 2224 O O . SER A 1 267 ? 67.704 9.816 -93.054 1.00 78.94 267 SER A O 1
ATOM 2226 N N . GLY A 1 268 ? 65.593 9.066 -93.288 1.00 76.31 268 GLY A N 1
ATOM 2227 C CA . GLY A 1 268 ? 65.754 8.498 -94.629 1.00 76.31 268 GLY A CA 1
ATOM 2228 C C . GLY A 1 268 ? 65.892 9.563 -95.722 1.00 76.31 268 GLY A C 1
ATOM 2229 O O . GLY A 1 268 ? 66.816 9.486 -96.529 1.00 76.31 268 GLY A O 1
ATOM 2230 N N . ALA A 1 269 ? 65.051 10.603 -95.704 1.00 65.56 269 ALA A N 1
ATOM 2231 C CA . ALA A 1 269 ? 65.090 11.718 -96.660 1.00 65.56 269 ALA A CA 1
ATOM 2232 C C . ALA A 1 269 ? 66.378 12.559 -96.550 1.00 65.56 269 ALA A C 1
ATOM 2234 O O . ALA A 1 269 ? 66.850 13.100 -97.541 1.00 65.56 269 ALA A O 1
ATOM 2235 N N . LYS A 1 270 ? 67.010 12.615 -95.368 1.00 61.75 270 LYS A N 1
ATOM 2236 C CA . LYS A 1 270 ? 68.336 13.237 -95.177 1.00 61.75 270 LYS A CA 1
ATOM 2237 C C . LYS A 1 270 ? 69.484 12.458 -95.845 1.00 61.75 270 LYS A C 1
ATOM 2239 O O . LYS A 1 270 ? 70.572 13.012 -95.984 1.00 61.75 270 LYS A O 1
ATOM 2244 N N . SER A 1 271 ? 69.267 11.200 -96.247 1.00 58.50 271 SER A N 1
ATOM 2245 C CA . SER A 1 271 ? 70.272 10.355 -96.917 1.00 58.50 271 SER A CA 1
ATOM 2246 C C . SER A 1 271 ? 70.219 10.410 -98.455 1.00 58.50 271 SER A C 1
ATOM 2248 O O . SER A 1 271 ? 71.207 10.072 -99.106 1.00 58.50 271 SER A O 1
ATOM 2250 N N . GLU A 1 272 ? 69.115 10.894 -99.040 1.00 53.53 272 GLU A N 1
ATOM 2251 C CA . GLU A 1 272 ? 68.896 11.016 -100.489 1.00 53.53 272 GLU A CA 1
ATOM 2252 C C . GLU A 1 272 ? 68.910 12.504 -100.916 1.00 53.53 272 GLU A C 1
ATOM 2254 O O . GLU A 1 272 ? 67.971 13.234 -100.654 1.00 53.53 272 GLU A O 1
ATOM 2259 N N . ASN A 1 273 ? 70.014 12.950 -101.534 1.00 50.69 273 ASN A N 1
ATOM 2260 C CA . ASN A 1 273 ? 70.286 14.192 -102.298 1.00 50.69 273 ASN A CA 1
ATOM 2261 C C . ASN A 1 273 ? 69.430 15.490 -102.143 1.00 50.69 273 ASN A C 1
ATOM 2263 O O . ASN A 1 273 ? 68.208 15.516 -102.180 1.00 50.69 273 ASN A O 1
ATOM 2267 N N . ASN A 1 274 ? 70.158 16.620 -102.182 1.00 54.19 274 ASN A N 1
ATOM 2268 C CA . ASN A 1 274 ? 69.818 18.057 -102.047 1.00 54.19 274 ASN A CA 1
ATOM 2269 C C . ASN A 1 274 ? 68.589 18.669 -102.792 1.00 54.19 274 ASN A C 1
ATOM 2271 O O . ASN A 1 274 ? 68.456 19.892 -102.793 1.00 54.19 274 ASN A O 1
ATOM 2275 N N . SER A 1 275 ? 67.697 17.899 -103.425 1.00 53.25 275 SER A N 1
ATOM 2276 C CA . SER A 1 275 ? 66.482 18.411 -104.098 1.00 53.25 275 SER A CA 1
ATOM 2277 C C . SER A 1 275 ? 65.196 18.341 -103.257 1.00 53.25 275 SER A C 1
ATOM 2279 O O . SER A 1 275 ? 64.201 18.947 -103.642 1.00 53.25 275 SER A O 1
ATOM 2281 N N . ASP A 1 276 ? 65.219 17.684 -102.091 1.00 56.41 276 ASP A N 1
ATOM 2282 C CA . ASP A 1 276 ? 64.040 17.433 -101.237 1.00 56.41 276 ASP A CA 1
ATOM 2283 C C . ASP A 1 276 ? 63.928 18.392 -100.023 1.00 56.41 276 ASP A C 1
ATOM 2285 O O . ASP A 1 276 ? 63.380 18.047 -98.973 1.00 56.41 276 ASP A O 1
ATOM 2289 N N . SER A 1 277 ? 64.425 19.630 -100.153 1.00 69.44 277 SER A N 1
ATOM 2290 C CA . SER A 1 277 ? 64.438 20.639 -99.071 1.00 69.44 277 SER A CA 1
ATOM 2291 C C . SER A 1 277 ? 63.033 20.989 -98.556 1.00 69.44 277 SER A C 1
ATOM 2293 O O . SER A 1 277 ? 62.798 20.986 -97.349 1.00 69.44 277 SER A O 1
ATOM 2295 N N . GLU A 1 278 ? 62.074 21.237 -99.455 1.00 75.44 278 GLU A N 1
ATOM 2296 C CA . GLU A 1 278 ? 60.688 21.578 -99.086 1.00 75.44 278 GLU A CA 1
ATOM 2297 C C . GLU A 1 278 ? 59.952 20.386 -98.452 1.00 75.44 278 GLU A C 1
ATOM 2299 O O . GLU A 1 278 ? 59.208 20.543 -97.484 1.00 75.44 278 GLU A O 1
ATOM 2304 N N . ARG A 1 279 ? 60.212 19.164 -98.941 1.00 76.31 279 ARG A N 1
ATOM 2305 C CA . ARG A 1 279 ? 59.636 17.926 -98.397 1.00 76.31 279 ARG A CA 1
ATOM 2306 C C . ARG A 1 279 ? 60.174 17.624 -97.000 1.00 76.31 279 ARG A C 1
ATOM 2308 O O . ARG A 1 279 ? 59.399 17.259 -96.118 1.00 76.31 279 ARG A O 1
ATOM 2315 N N . SER A 1 280 ? 61.477 17.796 -96.782 1.00 78.50 280 SER A N 1
ATOM 2316 C CA . SER A 1 280 ? 62.086 17.642 -95.459 1.00 78.50 280 SER A CA 1
ATOM 2317 C C . SER A 1 280 ? 61.606 18.715 -94.482 1.00 78.50 280 SER A C 1
ATOM 2319 O O . SER A 1 280 ? 61.389 18.396 -93.316 1.00 78.50 280 SER A O 1
ATOM 2321 N N . GLN A 1 281 ? 61.426 19.961 -94.931 1.00 82.19 281 GLN A N 1
ATOM 2322 C CA . GLN A 1 281 ? 60.894 21.039 -94.096 1.00 82.19 281 GLN A CA 1
ATOM 2323 C C . GLN A 1 281 ? 59.446 20.756 -93.673 1.00 82.19 281 GLN A C 1
ATOM 2325 O O . GLN A 1 281 ? 59.130 20.844 -92.492 1.00 82.19 281 GLN A O 1
ATOM 2330 N N . HIS A 1 282 ? 58.591 20.330 -94.606 1.00 83.06 282 HIS A N 1
ATOM 2331 C CA . HIS A 1 282 ? 57.210 19.956 -94.303 1.00 83.06 282 HIS A CA 1
ATOM 2332 C C . HIS A 1 282 ? 57.128 18.767 -93.328 1.00 83.06 282 HIS A C 1
ATOM 2334 O O . HIS A 1 282 ? 56.306 18.764 -92.414 1.00 83.06 282 HIS A O 1
ATOM 2340 N N . LEU A 1 283 ? 57.983 17.748 -93.485 1.00 83.81 283 LEU A N 1
ATOM 2341 C CA . LEU A 1 283 ? 58.045 16.638 -92.528 1.00 83.81 283 LEU A CA 1
ATOM 2342 C C . LEU A 1 283 ? 58.486 17.117 -91.134 1.00 83.81 283 LEU A C 1
ATOM 2344 O O . LEU A 1 283 ? 57.879 16.715 -90.147 1.00 83.81 283 LEU A O 1
ATOM 2348 N N . GLU A 1 284 ? 59.467 18.019 -91.045 1.00 84.88 284 GLU A N 1
ATOM 2349 C CA . GLU A 1 284 ? 59.917 18.600 -89.771 1.00 84.88 284 GLU A CA 1
ATOM 2350 C C . GLU A 1 284 ? 58.830 19.465 -89.101 1.00 84.88 284 GLU A C 1
ATOM 2352 O O . GLU A 1 284 ? 58.655 19.400 -87.884 1.00 84.88 284 GLU A O 1
ATOM 2357 N N . GLU A 1 285 ? 58.046 20.223 -89.875 1.00 88.38 285 GLU A N 1
ATOM 2358 C CA . GLU A 1 285 ? 56.882 20.974 -89.380 1.00 88.38 285 GLU A CA 1
ATOM 2359 C C . GLU A 1 285 ? 55.795 20.036 -88.823 1.00 88.38 285 GLU A C 1
ATOM 2361 O O . GLU A 1 285 ? 55.259 20.275 -87.736 1.00 88.38 285 GLU A O 1
ATOM 2366 N N . VAL A 1 286 ? 55.515 18.920 -89.510 1.00 89.44 286 VAL A N 1
ATOM 2367 C CA . VAL A 1 286 ? 54.594 17.876 -89.025 1.00 89.44 286 VAL A CA 1
ATOM 2368 C C . VAL A 1 286 ? 55.123 17.224 -87.742 1.00 89.44 286 VAL A C 1
ATOM 2370 O O . VAL A 1 286 ? 54.357 17.047 -86.794 1.00 89.44 286 VAL A O 1
ATOM 2373 N N . ALA A 1 287 ? 56.423 16.926 -87.655 1.00 88.19 287 ALA A N 1
ATOM 2374 C CA . ALA A 1 287 ? 57.043 16.408 -86.435 1.00 88.19 287 ALA A CA 1
ATOM 2375 C C . ALA A 1 287 ? 56.934 17.403 -85.269 1.00 88.19 287 ALA A C 1
ATOM 2377 O O . ALA A 1 287 ? 56.591 17.015 -84.152 1.00 88.19 287 ALA A O 1
ATOM 2378 N N . ALA A 1 288 ? 57.180 18.694 -85.5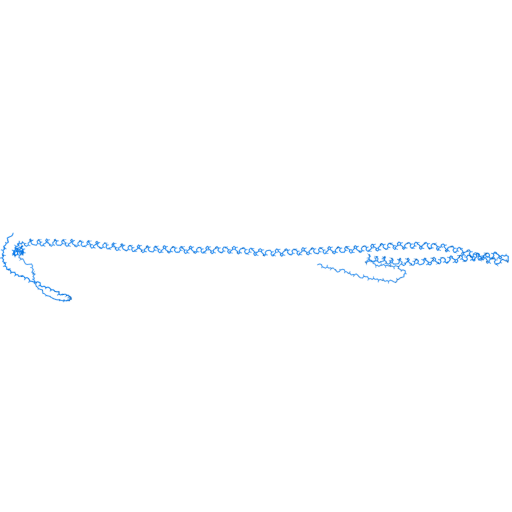14 1.00 90.38 288 ALA A N 1
ATOM 2379 C CA . ALA A 1 288 ? 57.044 19.738 -84.503 1.00 90.38 288 ALA A CA 1
ATOM 2380 C C . ALA A 1 288 ? 55.597 19.858 -83.992 1.00 90.38 288 ALA A C 1
ATOM 2382 O O . ALA A 1 288 ? 55.382 19.901 -82.779 1.00 90.38 288 ALA A O 1
ATOM 2383 N N . SER A 1 289 ? 54.611 19.818 -84.894 1.00 92.50 289 SER A N 1
ATOM 2384 C CA . SER A 1 289 ? 53.187 19.832 -84.536 1.00 92.50 289 SER A CA 1
ATOM 2385 C C . SER A 1 289 ? 52.768 18.589 -83.734 1.00 92.50 289 SER A C 1
ATOM 2387 O O . SER A 1 289 ? 52.049 18.699 -82.738 1.00 92.50 289 SER A O 1
ATOM 2389 N N . LEU A 1 290 ? 53.263 17.401 -84.102 1.00 93.50 290 LEU A N 1
ATOM 2390 C CA . LEU A 1 290 ? 53.020 16.163 -83.355 1.00 93.50 290 LEU A CA 1
ATOM 2391 C C . LEU A 1 290 ? 53.640 16.207 -81.953 1.00 93.50 290 LEU A C 1
ATOM 2393 O O . LEU A 1 290 ? 52.975 15.830 -80.989 1.00 93.50 290 LEU A O 1
ATOM 2397 N N . ARG A 1 291 ? 54.872 16.720 -81.813 1.00 93.69 291 ARG A N 1
ATOM 2398 C CA . ARG A 1 291 ? 55.522 16.919 -80.505 1.00 93.69 291 ARG A CA 1
ATOM 2399 C C . ARG A 1 291 ? 54.706 17.845 -79.602 1.00 93.69 291 ARG A C 1
ATOM 2401 O O . ARG A 1 291 ? 54.538 17.545 -78.421 1.00 93.69 291 ARG A O 1
ATOM 2408 N N . GLU A 1 292 ? 54.180 18.942 -80.143 1.00 94.38 292 GLU A N 1
ATOM 2409 C CA . GLU A 1 292 ? 53.333 19.876 -79.393 1.00 94.38 292 GLU A CA 1
ATOM 2410 C C . GLU A 1 292 ? 52.017 19.218 -78.948 1.00 94.38 292 GLU A C 1
ATOM 2412 O O . GLU A 1 292 ? 51.645 19.306 -77.776 1.00 94.38 292 GLU A O 1
ATOM 2417 N N . ARG A 1 293 ? 51.350 18.465 -79.834 1.00 94.44 293 ARG A N 1
ATOM 2418 C CA . ARG A 1 293 ? 50.114 17.744 -79.492 1.00 94.44 293 ARG A CA 1
ATOM 2419 C C . ARG A 1 293 ? 50.333 16.646 -78.448 1.00 94.44 293 ARG A C 1
ATOM 2421 O O . ARG A 1 293 ? 49.515 16.517 -77.538 1.00 94.44 293 ARG A O 1
ATOM 2428 N N . ILE A 1 294 ? 51.425 15.885 -78.549 1.00 93.00 294 ILE A N 1
ATOM 2429 C CA . ILE A 1 294 ? 51.808 14.873 -77.549 1.00 93.00 294 ILE A CA 1
ATOM 2430 C C . ILE A 1 294 ? 52.044 15.543 -76.195 1.00 93.00 294 ILE A C 1
ATOM 2432 O O . ILE A 1 294 ? 51.458 15.115 -75.206 1.00 93.00 294 ILE A O 1
ATOM 2436 N N . LYS A 1 295 ? 52.805 16.646 -76.160 1.00 94.69 295 LYS A N 1
ATOM 2437 C CA . LYS A 1 295 ? 53.051 17.408 -74.930 1.00 94.69 295 LYS A CA 1
ATOM 2438 C C . LYS A 1 295 ? 51.752 17.912 -74.294 1.00 94.69 295 LYS A C 1
ATOM 2440 O O . LYS A 1 295 ? 51.572 17.783 -73.088 1.00 94.69 295 LYS A O 1
ATOM 2445 N N . HIS A 1 296 ? 50.826 18.448 -75.089 1.00 95.12 296 HIS A N 1
ATOM 2446 C CA . HIS A 1 296 ? 49.525 18.884 -74.578 1.00 95.12 296 HIS A CA 1
ATOM 2447 C C . HIS A 1 296 ? 48.691 17.729 -74.017 1.00 95.12 296 HIS A C 1
ATOM 2449 O O . HIS A 1 296 ? 48.056 17.890 -72.974 1.00 95.12 296 HIS A O 1
ATOM 2455 N N . LEU A 1 297 ? 48.688 16.568 -74.676 1.00 93.62 297 LEU A N 1
ATOM 2456 C CA . LEU A 1 297 ? 48.023 15.378 -74.148 1.00 93.62 297 LEU A CA 1
ATOM 2457 C C . LEU A 1 297 ? 48.670 14.906 -72.846 1.00 93.62 297 LEU A C 1
ATOM 2459 O O . LEU A 1 297 ? 47.936 14.628 -71.904 1.00 93.62 297 LEU A O 1
ATOM 2463 N N . ASP A 1 298 ? 50.000 14.883 -72.753 1.00 93.62 298 ASP A N 1
ATOM 2464 C CA . ASP A 1 298 ? 50.720 14.555 -71.518 1.00 93.62 298 ASP A CA 1
ATOM 2465 C C . ASP A 1 298 ? 50.358 15.510 -70.374 1.00 93.62 298 ASP A C 1
ATOM 2467 O O . ASP A 1 298 ? 50.048 15.057 -69.271 1.00 93.62 298 ASP A O 1
ATOM 2471 N N . ASP A 1 299 ? 50.314 16.820 -70.634 1.00 95.81 299 ASP A N 1
ATOM 2472 C CA . ASP A 1 299 ? 49.919 17.820 -69.638 1.00 95.81 299 ASP A CA 1
ATOM 2473 C C . ASP A 1 299 ? 48.469 17.602 -69.169 1.00 95.81 299 ASP A C 1
ATOM 2475 O O . ASP A 1 299 ? 48.178 17.652 -67.967 1.00 95.81 299 ASP A O 1
ATOM 2479 N N . MET A 1 300 ? 47.543 17.322 -70.096 1.00 94.50 300 MET A N 1
ATOM 2480 C CA . MET A 1 300 ? 46.144 17.056 -69.754 1.00 94.50 300 MET A CA 1
ATOM 2481 C C . MET A 1 300 ? 45.975 15.725 -69.007 1.00 94.50 300 MET A C 1
ATOM 2483 O O . MET A 1 300 ? 45.250 15.690 -68.012 1.00 94.50 300 MET A O 1
ATOM 2487 N N . VAL A 1 301 ? 46.664 14.657 -69.424 1.00 95.06 301 VAL A N 1
ATOM 2488 C CA . VAL A 1 301 ? 46.700 13.362 -68.723 1.00 95.06 301 VAL A CA 1
ATOM 2489 C C . VAL A 1 301 ? 47.236 13.560 -67.311 1.00 95.06 301 VAL A C 1
ATOM 2491 O O . VAL A 1 301 ? 46.576 13.171 -66.351 1.00 95.06 301 VAL A O 1
ATOM 2494 N N . HIS A 1 302 ? 48.362 14.254 -67.149 1.00 94.50 302 HIS A N 1
ATOM 2495 C CA . HIS A 1 302 ? 48.955 14.518 -65.843 1.00 94.50 302 HIS A CA 1
ATOM 2496 C C . HIS A 1 302 ? 48.019 15.340 -64.937 1.00 94.50 302 HIS A C 1
ATOM 2498 O O . HIS A 1 302 ? 47.870 15.044 -63.746 1.00 94.50 302 HIS A O 1
ATOM 2504 N N . CYS A 1 303 ? 47.322 16.345 -65.482 1.00 94.81 303 CYS A N 1
ATOM 2505 C CA . CYS A 1 303 ? 46.311 17.102 -64.739 1.00 94.81 303 CYS A CA 1
ATOM 2506 C C . CYS A 1 303 ? 45.141 16.217 -64.276 1.00 94.81 303 CYS A C 1
ATOM 2508 O O . CYS A 1 303 ? 44.721 16.316 -63.117 1.00 94.81 303 CYS A O 1
ATOM 2510 N N . GLN A 1 304 ? 44.632 15.336 -65.145 1.00 94.56 304 GLN A N 1
ATOM 2511 C CA . GLN A 1 304 ? 43.540 14.421 -64.796 1.00 94.56 304 GLN A CA 1
ATOM 2512 C C . GLN A 1 304 ? 43.989 13.342 -63.803 1.00 94.56 304 GLN A C 1
ATOM 2514 O O . GLN A 1 304 ? 43.310 13.126 -62.800 1.00 94.56 304 GLN A O 1
ATOM 2519 N N . GLN A 1 305 ? 45.166 12.742 -63.993 1.00 94.31 305 GLN A N 1
ATOM 2520 C CA . GLN A 1 305 ? 45.763 11.779 -63.063 1.00 94.31 305 GLN A CA 1
ATOM 2521 C C . GLN A 1 305 ? 45.957 12.396 -61.670 1.00 94.31 305 GLN A C 1
ATOM 2523 O O . GLN A 1 305 ? 45.625 11.777 -60.657 1.00 94.31 305 GLN A O 1
ATOM 2528 N N . LYS A 1 306 ? 46.423 13.652 -61.586 1.00 95.31 306 LYS A N 1
ATOM 2529 C CA . LYS A 1 306 ? 46.545 14.367 -60.305 1.00 95.31 306 LYS A CA 1
ATOM 2530 C C . LYS A 1 306 ? 45.187 14.545 -59.622 1.00 95.31 306 LYS A C 1
ATOM 2532 O O . LYS A 1 306 ? 45.109 14.416 -58.398 1.00 95.31 306 LYS A O 1
ATOM 2537 N N . LYS A 1 307 ? 44.129 14.826 -60.386 1.00 95.00 307 LYS A N 1
ATOM 2538 C CA . LYS A 1 307 ? 42.761 14.967 -59.870 1.00 95.00 307 LYS A CA 1
ATOM 2539 C C . LYS A 1 307 ? 42.207 13.637 -59.361 1.00 95.00 307 LYS A C 1
ATOM 2541 O O . LYS A 1 307 ? 41.740 13.585 -58.226 1.00 95.00 307 LYS A O 1
ATOM 2546 N N . VAL A 1 308 ? 42.331 12.568 -60.149 1.00 95.75 308 VAL A N 1
ATOM 2547 C CA . VAL A 1 308 ? 41.955 11.205 -59.745 1.00 95.75 308 VAL A CA 1
ATOM 2548 C C . VAL A 1 308 ? 42.678 10.806 -58.467 1.00 95.75 308 VAL A C 1
ATOM 2550 O O . VAL A 1 308 ? 42.033 10.383 -57.515 1.00 95.75 308 VAL A O 1
ATOM 2553 N N . LYS A 1 309 ? 43.995 11.022 -58.385 1.00 94.31 309 LYS A N 1
ATOM 2554 C CA . LYS A 1 309 ? 44.785 10.681 -57.196 1.00 94.31 309 LYS A CA 1
ATOM 2555 C C . LYS A 1 309 ? 44.259 11.350 -55.921 1.00 94.31 309 LYS A C 1
ATOM 2557 O O . LYS A 1 309 ? 44.189 10.693 -54.887 1.00 94.31 309 LYS A O 1
ATOM 2562 N N . HIS A 1 310 ? 43.870 12.626 -55.987 1.00 93.38 310 HIS A N 1
ATOM 2563 C CA . HIS A 1 310 ? 43.260 13.311 -54.839 1.00 93.38 310 HIS A CA 1
ATOM 2564 C C . HIS A 1 310 ? 41.894 12.713 -54.483 1.00 93.38 310 HIS A C 1
ATOM 2566 O O . HIS A 1 310 ? 41.634 12.454 -53.311 1.00 93.38 310 HIS A O 1
ATOM 2572 N N . MET A 1 311 ? 41.045 12.450 -55.482 1.00 93.25 311 MET A N 1
ATOM 2573 C CA . MET A 1 311 ? 39.721 11.859 -55.262 1.00 93.25 311 MET A CA 1
ATOM 2574 C C . MET A 1 311 ? 39.807 10.442 -54.674 1.00 93.25 311 MET A C 1
ATOM 2576 O O . MET A 1 311 ? 39.061 10.113 -53.755 1.00 93.25 311 MET A O 1
ATOM 2580 N N . VAL A 1 312 ? 40.741 9.617 -55.156 1.00 92.44 312 VAL A N 1
ATOM 2581 C CA . VAL A 1 312 ? 41.001 8.263 -54.643 1.00 92.44 312 VAL A CA 1
ATOM 2582 C C . VAL A 1 312 ? 41.448 8.308 -53.189 1.00 92.44 312 VAL A C 1
ATOM 2584 O O . VAL A 1 312 ? 40.970 7.507 -52.390 1.00 92.44 312 VAL A O 1
ATOM 2587 N N . GLU A 1 313 ? 42.335 9.234 -52.824 1.00 92.56 313 GLU A N 1
ATOM 2588 C CA . GLU A 1 313 ? 42.800 9.347 -51.440 1.00 92.56 313 GLU A CA 1
ATOM 2589 C C . GLU A 1 313 ? 41.676 9.811 -50.500 1.00 92.56 313 GLU A C 1
ATOM 2591 O O . GLU A 1 313 ? 41.515 9.261 -49.412 1.00 92.56 313 GLU A O 1
ATOM 2596 N N . GLU A 1 314 ? 40.830 10.744 -50.945 1.00 89.88 314 GLU A N 1
ATOM 2597 C CA . GLU A 1 314 ? 39.645 11.175 -50.195 1.00 89.88 314 GLU A CA 1
ATOM 2598 C C . GLU A 1 314 ? 38.659 10.013 -49.976 1.00 89.88 314 GLU A C 1
ATOM 2600 O O . GLU A 1 314 ? 38.205 9.770 -48.855 1.00 89.88 314 GLU A O 1
ATOM 2605 N N . VAL A 1 315 ? 38.358 9.245 -51.028 1.00 91.88 315 VAL A N 1
ATOM 2606 C CA . VAL A 1 315 ? 37.468 8.081 -50.933 1.00 91.88 315 VAL A CA 1
ATOM 2607 C C . VAL A 1 315 ? 38.085 6.965 -50.091 1.00 91.88 315 VAL A C 1
ATOM 2609 O O . VAL A 1 315 ? 37.384 6.362 -49.279 1.00 91.88 315 VAL A O 1
ATOM 2612 N N . ARG A 1 316 ? 39.390 6.700 -50.217 1.00 88.88 316 ARG A N 1
ATOM 2613 C CA . ARG A 1 316 ? 40.108 5.729 -49.379 1.00 88.88 316 ARG A CA 1
ATOM 2614 C C . ARG A 1 316 ? 40.026 6.112 -47.903 1.00 88.88 316 ARG A C 1
ATOM 2616 O O . ARG A 1 316 ? 39.712 5.251 -47.084 1.00 88.88 316 ARG A O 1
ATOM 2623 N N . CYS A 1 317 ? 40.278 7.379 -47.572 1.00 86.62 317 CYS A N 1
ATOM 2624 C CA . CYS A 1 317 ? 40.181 7.887 -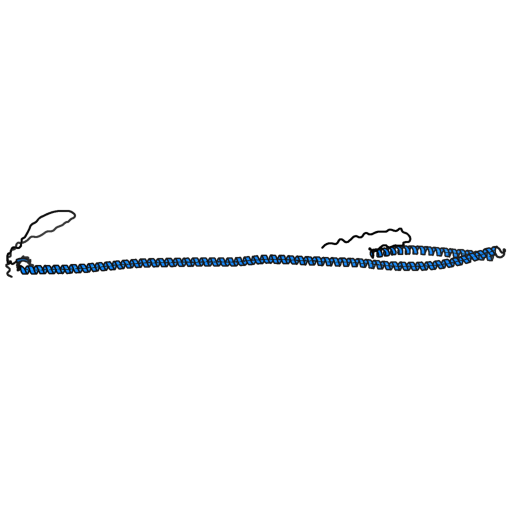46.204 1.00 86.62 317 CYS A CA 1
ATOM 2625 C C . CYS A 1 317 ? 38.764 7.683 -45.641 1.00 86.62 317 CYS A C 1
ATOM 2627 O O . CYS A 1 317 ? 38.594 7.123 -44.555 1.00 86.62 317 CYS A O 1
ATOM 2629 N N . ASN A 1 318 ? 37.738 8.020 -46.426 1.00 87.38 318 ASN A N 1
ATOM 2630 C CA . ASN A 1 318 ? 36.346 7.798 -46.045 1.00 87.38 318 ASN A CA 1
ATOM 2631 C C . ASN A 1 318 ? 36.019 6.298 -45.888 1.00 87.38 318 ASN A C 1
ATOM 2633 O O . ASN A 1 318 ? 35.428 5.896 -44.896 1.00 87.38 318 ASN A O 1
ATOM 2637 N N . LYS A 1 319 ? 36.462 5.418 -46.789 1.00 88.25 319 LYS A N 1
ATOM 2638 C CA . LYS A 1 319 ? 36.246 3.962 -46.662 1.00 88.25 319 LYS A CA 1
ATOM 2639 C C . LYS A 1 319 ? 36.948 3.347 -45.448 1.00 88.25 319 LYS A C 1
ATOM 2641 O O . LYS A 1 319 ? 36.432 2.399 -44.851 1.00 88.25 319 LYS A O 1
ATOM 2646 N N . ALA A 1 320 ? 38.112 3.872 -45.068 1.00 88.12 320 ALA A N 1
ATOM 2647 C CA . ALA A 1 320 ? 38.852 3.408 -43.899 1.00 88.12 320 ALA A CA 1
ATOM 2648 C C . ALA A 1 320 ? 38.103 3.726 -42.597 1.00 88.12 320 ALA A C 1
ATOM 2650 O O . ALA A 1 320 ? 37.948 2.842 -41.753 1.00 88.12 320 ALA A O 1
ATOM 2651 N N . THR A 1 321 ? 37.577 4.949 -42.450 1.00 84.69 321 THR A N 1
ATOM 2652 C CA . THR A 1 321 ? 36.763 5.315 -41.276 1.00 84.69 321 THR A CA 1
ATOM 2653 C C . THR A 1 321 ? 35.508 4.450 -41.180 1.00 84.69 321 THR A C 1
ATOM 2655 O O . THR A 1 321 ? 35.178 3.953 -40.106 1.00 84.69 321 THR A O 1
ATOM 2658 N N . TRP A 1 322 ? 34.876 4.163 -42.313 1.00 83.81 322 TRP A N 1
ATOM 2659 C CA . TRP A 1 322 ? 33.742 3.250 -42.417 1.00 83.81 322 TRP A CA 1
ATOM 2660 C C . TRP A 1 322 ? 34.045 1.805 -42.021 1.00 83.81 322 TRP A C 1
ATOM 2662 O O . TRP A 1 322 ? 33.287 1.187 -41.275 1.00 83.81 322 TRP A O 1
ATOM 2672 N N . SER A 1 323 ? 35.183 1.274 -42.464 1.00 83.19 323 SER A N 1
ATOM 2673 C CA . SER A 1 323 ? 35.637 -0.068 -42.082 1.00 83.19 323 SER A CA 1
ATOM 2674 C C . SER A 1 323 ? 35.863 -0.181 -40.571 1.00 83.19 323 SER A C 1
ATOM 2676 O O . SER A 1 323 ? 35.505 -1.191 -39.965 1.00 83.19 323 SER A O 1
ATOM 2678 N N . LEU A 1 324 ? 36.406 0.869 -39.945 1.00 85.50 324 LEU A N 1
ATOM 2679 C CA . LEU A 1 324 ? 36.593 0.926 -38.492 1.00 85.50 324 LEU A CA 1
ATOM 2680 C C . LEU A 1 324 ? 35.256 0.947 -37.740 1.00 85.50 324 LEU A C 1
ATOM 2682 O O . LEU A 1 324 ? 35.105 0.237 -36.746 1.00 85.50 324 LEU A O 1
ATOM 2686 N N . TRP A 1 325 ? 34.271 1.702 -38.231 1.00 83.62 325 TRP A N 1
ATOM 2687 C CA . TRP A 1 325 ? 32.914 1.689 -37.679 1.00 83.62 325 TRP A CA 1
ATOM 2688 C C . TRP A 1 325 ? 32.254 0.308 -37.801 1.00 83.62 325 TRP A C 1
ATOM 2690 O O . TRP A 1 325 ? 31.687 -0.184 -36.827 1.00 83.62 325 TRP A O 1
ATOM 2700 N N . GLY A 1 326 ? 32.394 -0.369 -38.945 1.00 81.25 326 GLY A N 1
ATOM 2701 C CA . GLY A 1 326 ? 31.905 -1.740 -39.130 1.00 81.25 326 GLY A CA 1
ATOM 2702 C C . GLY A 1 326 ? 32.558 -2.747 -38.175 1.00 81.25 326 GLY A C 1
ATOM 2703 O O . GLY A 1 326 ? 31.872 -3.580 -37.580 1.00 81.25 326 GLY A O 1
ATOM 2704 N N . ALA A 1 327 ? 33.872 -2.636 -37.960 1.00 80.69 327 ALA A N 1
ATOM 2705 C CA . ALA A 1 327 ? 34.590 -3.463 -36.992 1.00 80.69 327 ALA A CA 1
ATOM 2706 C C . ALA A 1 327 ? 34.106 -3.217 -35.552 1.00 80.69 327 ALA A C 1
ATOM 2708 O O . ALA A 1 327 ? 33.902 -4.175 -34.805 1.00 80.69 327 ALA A O 1
ATOM 2709 N N . LEU A 1 328 ? 33.861 -1.957 -35.174 1.00 78.50 328 LEU A N 1
ATOM 2710 C CA . LEU A 1 328 ? 33.318 -1.601 -33.860 1.00 78.50 328 LEU A CA 1
ATOM 2711 C C . LEU A 1 328 ? 31.920 -2.202 -33.639 1.00 78.50 328 LEU A C 1
ATOM 2713 O O . LEU A 1 328 ? 31.660 -2.761 -32.575 1.00 78.50 328 LEU A O 1
ATOM 2717 N N . ILE A 1 329 ? 31.046 -2.153 -34.650 1.00 75.88 329 ILE A N 1
ATOM 2718 C CA . ILE A 1 329 ? 29.702 -2.754 -34.598 1.00 75.88 329 ILE A CA 1
ATOM 2719 C C . ILE A 1 329 ? 29.786 -4.266 -34.356 1.00 75.88 329 ILE A C 1
ATOM 2721 O O . ILE A 1 329 ? 29.095 -4.786 -33.480 1.00 75.88 329 ILE A O 1
ATOM 2725 N N . LEU A 1 330 ? 30.656 -4.978 -35.080 1.00 75.12 330 LEU A N 1
ATOM 2726 C CA . LEU A 1 330 ? 30.855 -6.421 -34.889 1.00 75.12 330 LEU A CA 1
ATOM 2727 C C . LEU A 1 330 ? 31.373 -6.755 -33.483 1.00 75.12 330 LEU A C 1
ATOM 2729 O O . LEU A 1 330 ? 30.948 -7.746 -32.887 1.00 75.12 330 LEU A O 1
ATOM 2733 N N . LEU A 1 331 ? 32.251 -5.912 -32.938 1.00 74.62 331 LEU A N 1
ATOM 2734 C CA . LEU A 1 331 ? 32.830 -6.083 -31.606 1.00 74.62 331 LEU A CA 1
ATOM 2735 C C . LEU A 1 331 ? 31.778 -5.906 -30.498 1.00 74.62 331 LEU A C 1
ATOM 2737 O O . LEU A 1 331 ? 31.772 -6.667 -29.531 1.00 74.62 331 LEU A O 1
ATOM 2741 N N . VAL A 1 332 ? 30.847 -4.963 -30.678 1.00 70.62 332 VAL A N 1
ATOM 2742 C CA . VAL A 1 332 ? 29.692 -4.756 -29.786 1.00 70.62 332 VAL A CA 1
ATOM 2743 C C . VAL A 1 332 ? 28.665 -5.886 -29.920 1.00 70.62 332 VAL A C 1
ATOM 2745 O O . VAL A 1 332 ? 28.099 -6.318 -28.918 1.00 70.62 332 VAL A O 1
ATOM 2748 N N . HIS A 1 333 ? 28.430 -6.400 -31.132 1.00 69.94 333 HIS A N 1
ATOM 2749 C CA . HIS A 1 333 ? 27.431 -7.446 -31.374 1.00 69.94 333 HIS A CA 1
ATOM 2750 C C . HIS A 1 333 ? 27.886 -8.840 -30.908 1.00 69.94 333 HIS A C 1
ATOM 2752 O O . HIS A 1 333 ? 27.052 -9.711 -30.660 1.00 69.94 333 HIS A O 1
ATOM 2758 N N . ASN A 1 334 ? 29.197 -9.079 -30.771 1.00 66.75 334 ASN A N 1
ATOM 2759 C CA . ASN A 1 334 ? 29.717 -10.379 -30.346 1.00 66.75 334 ASN A CA 1
ATOM 2760 C C . ASN A 1 334 ? 30.903 -10.288 -29.368 1.00 66.75 334 ASN A C 1
ATOM 2762 O O . ASN A 1 334 ? 32.003 -10.740 -29.676 1.00 66.75 334 ASN A O 1
ATOM 2766 N N . PRO A 1 335 ? 30.700 -9.791 -28.137 1.00 60.91 335 PRO A N 1
ATOM 2767 C CA . PRO A 1 335 ? 31.790 -9.609 -27.175 1.00 60.91 335 PRO A CA 1
ATOM 2768 C C . PRO A 1 335 ? 32.427 -10.928 -26.700 1.00 60.91 335 PRO A C 1
ATOM 2770 O O . PRO A 1 335 ? 33.502 -10.913 -26.109 1.00 60.91 335 PRO A O 1
ATOM 2773 N N . LYS A 1 336 ? 31.783 -12.082 -26.941 1.00 54.88 336 LYS A N 1
ATOM 2774 C CA . LYS A 1 336 ? 32.225 -13.402 -26.452 1.00 54.88 336 LYS A CA 1
ATOM 2775 C C . LYS A 1 336 ? 32.939 -14.272 -27.501 1.00 54.88 336 LYS A C 1
ATOM 2777 O O . LYS A 1 336 ? 33.372 -15.366 -27.151 1.00 54.88 336 LYS A O 1
ATOM 2782 N N . ARG A 1 337 ? 33.071 -13.840 -28.765 1.00 54.25 337 ARG A N 1
ATOM 2783 C CA . ARG A 1 337 ? 33.736 -14.623 -29.839 1.00 54.25 337 ARG A CA 1
ATOM 2784 C C . ARG A 1 337 ? 34.655 -13.803 -30.753 1.00 54.25 337 ARG A C 1
ATOM 2786 O O . ARG A 1 337 ? 34.808 -14.134 -31.926 1.00 54.25 337 ARG A O 1
ATOM 2793 N N . THR A 1 338 ? 35.299 -12.757 -30.255 1.00 46.69 338 THR A N 1
ATOM 2794 C CA . THR A 1 338 ? 36.144 -11.919 -31.121 1.00 46.69 338 THR A CA 1
ATOM 2795 C C . THR A 1 338 ? 37.610 -12.336 -31.036 1.00 46.69 338 THR A C 1
ATOM 2797 O O . THR A 1 338 ? 38.400 -11.729 -30.326 1.00 46.69 338 THR A O 1
ATOM 2800 N N . VAL A 1 339 ? 37.987 -13.360 -31.804 1.00 48.78 339 VAL A N 1
ATOM 2801 C CA . VAL A 1 339 ? 39.330 -13.418 -32.403 1.00 48.78 339 VAL A CA 1
ATOM 2802 C C . VAL A 1 339 ? 39.124 -13.111 -33.878 1.00 48.78 339 VAL A C 1
ATOM 2804 O O . VAL A 1 339 ? 38.813 -14.001 -34.664 1.00 48.78 339 VAL A O 1
ATOM 2807 N N . PHE A 1 340 ? 39.210 -11.833 -34.247 1.00 44.62 340 PHE A N 1
ATOM 2808 C CA . PHE A 1 340 ? 39.166 -11.435 -35.651 1.00 44.62 340 PHE A CA 1
ATOM 2809 C C . PHE A 1 340 ? 40.589 -11.237 -36.167 1.00 44.62 340 PHE A C 1
ATOM 2811 O O . PHE A 1 340 ? 41.319 -10.359 -35.712 1.00 44.62 340 PHE A O 1
ATOM 2818 N N . PHE A 1 341 ? 40.960 -12.055 -37.149 1.00 40.97 341 PHE A N 1
ATOM 2819 C CA . PHE A 1 341 ? 42.096 -11.800 -38.023 1.00 40.97 341 PHE A CA 1
ATOM 2820 C C . PHE A 1 341 ? 41.691 -10.700 -38.999 1.00 40.97 341 PHE A C 1
ATOM 2822 O O . PHE A 1 341 ? 41.091 -10.957 -40.041 1.00 40.97 341 PHE A O 1
ATOM 2829 N N . MET A 1 342 ? 41.978 -9.453 -38.643 1.00 40.28 342 MET A N 1
ATOM 2830 C CA . MET A 1 342 ? 41.867 -8.353 -39.585 1.00 40.28 342 MET A CA 1
ATOM 2831 C C . MET A 1 342 ? 43.156 -8.329 -40.406 1.00 40.28 342 MET A C 1
ATOM 2833 O O . MET A 1 342 ? 44.203 -7.901 -39.926 1.00 40.28 342 MET A O 1
ATOM 2837 N N . GLN A 1 343 ? 43.100 -8.835 -41.637 1.00 38.59 343 GLN A N 1
ATOM 2838 C CA . GLN A 1 343 ? 44.216 -8.750 -42.576 1.00 38.59 343 GLN A CA 1
ATOM 2839 C C . GLN A 1 343 ? 44.262 -7.329 -43.155 1.00 38.59 343 GLN A C 1
ATOM 2841 O O . GLN A 1 343 ? 43.884 -7.079 -44.296 1.00 38.59 343 GLN A O 1
ATOM 2846 N N . LEU A 1 344 ? 44.666 -6.370 -42.319 1.00 37.44 344 LEU A N 1
ATOM 2847 C CA . LEU A 1 344 ? 45.105 -5.054 -42.770 1.00 37.44 344 LEU A CA 1
ATOM 2848 C C . LEU A 1 344 ? 46.503 -5.213 -43.385 1.00 37.44 344 LEU A C 1
ATOM 2850 O O . LEU A 1 344 ? 47.340 -5.899 -42.798 1.00 37.44 344 LEU A O 1
ATOM 2854 N N . PRO A 1 345 ? 46.792 -4.592 -44.541 1.00 43.09 345 PRO A N 1
ATOM 2855 C CA . PRO A 1 345 ? 48.033 -4.853 -45.263 1.00 43.09 345 PRO A CA 1
ATOM 2856 C C . PRO A 1 345 ? 49.303 -4.408 -44.519 1.00 43.09 345 PRO A C 1
ATOM 2858 O O . PRO A 1 345 ? 50.380 -4.850 -44.898 1.00 43.09 345 PRO A O 1
ATOM 2861 N N . TYR A 1 346 ? 49.215 -3.610 -43.447 1.00 47.34 346 TYR A N 1
ATOM 2862 C CA . TYR A 1 346 ? 50.378 -3.199 -42.653 1.00 47.34 346 TYR A CA 1
ATOM 2863 C C . TYR A 1 346 ? 49.974 -2.838 -41.209 1.00 47.34 346 TYR A C 1
ATOM 2865 O O . TYR A 1 346 ? 49.637 -1.688 -40.959 1.00 47.34 346 TYR A O 1
ATOM 2873 N N . ALA A 1 347 ? 49.988 -3.781 -40.259 1.00 39.09 347 ALA A N 1
ATOM 2874 C CA . ALA A 1 347 ? 50.216 -3.500 -38.829 1.00 39.09 347 ALA A CA 1
ATOM 2875 C C . ALA A 1 347 ? 50.325 -4.792 -38.000 1.00 39.09 347 ALA A C 1
ATOM 2877 O O . ALA A 1 347 ? 49.567 -5.741 -38.174 1.00 39.09 347 ALA A O 1
ATOM 2878 N N . THR A 1 348 ? 51.291 -4.783 -37.090 1.00 43.34 348 THR A N 1
ATOM 2879 C CA . THR A 1 348 ? 51.650 -5.790 -36.089 1.00 43.34 348 THR A CA 1
ATOM 2880 C C . THR A 1 348 ? 50.467 -6.258 -35.234 1.00 43.34 348 THR A C 1
ATOM 2882 O O . THR A 1 348 ? 49.651 -5.460 -34.778 1.00 43.34 348 THR A O 1
ATOM 2885 N N . PHE A 1 349 ? 50.421 -7.568 -34.981 1.00 37.66 349 PHE A N 1
ATOM 2886 C CA . PHE A 1 349 ? 49.433 -8.251 -34.145 1.00 37.66 349 PHE A CA 1
ATOM 2887 C C . PHE A 1 349 ? 49.370 -7.662 -32.728 1.00 37.66 349 PHE A C 1
ATOM 2889 O O . PHE A 1 349 ? 50.367 -7.671 -32.009 1.00 37.66 349 PHE A O 1
ATOM 2896 N N . VAL A 1 350 ? 48.186 -7.218 -32.297 1.00 38.94 350 VAL A N 1
ATOM 2897 C CA . VAL A 1 350 ? 47.896 -6.940 -30.884 1.00 38.94 350 VAL A CA 1
ATOM 2898 C C . VAL A 1 350 ? 46.758 -7.857 -30.447 1.00 38.94 350 VAL A C 1
ATOM 2900 O O . VAL A 1 350 ? 45.596 -7.634 -30.776 1.00 38.94 350 VAL A O 1
ATOM 2903 N N . THR A 1 351 ? 47.098 -8.918 -29.721 1.00 34.62 351 THR A N 1
ATOM 2904 C CA . THR A 1 351 ? 46.142 -9.768 -29.000 1.00 34.62 351 THR A CA 1
ATOM 2905 C C . THR A 1 351 ? 45.759 -9.097 -27.685 1.00 34.62 351 THR A C 1
ATOM 2907 O O . THR A 1 351 ? 46.617 -8.894 -26.828 1.00 34.62 351 THR A O 1
ATOM 2910 N N . VAL A 1 352 ? 44.474 -8.779 -27.509 1.00 42.56 352 VAL A N 1
ATOM 2911 C CA . VAL A 1 352 ? 43.909 -8.340 -26.225 1.00 42.56 352 VAL A CA 1
ATOM 2912 C C . VAL A 1 352 ? 43.025 -9.461 -25.686 1.00 42.56 352 VAL A C 1
ATOM 2914 O O . VAL A 1 352 ? 42.002 -9.795 -26.277 1.00 42.56 352 VAL A O 1
ATOM 2917 N N . GLU A 1 353 ? 43.440 -10.060 -24.573 1.00 34.16 353 GLU A N 1
ATOM 2918 C CA . GLU A 1 353 ? 42.716 -11.124 -23.878 1.00 34.16 353 GLU A CA 1
ATOM 2919 C C . GLU A 1 353 ? 41.839 -10.499 -22.776 1.00 34.16 353 GLU A C 1
ATOM 2921 O O . GLU A 1 353 ? 42.353 -9.922 -21.816 1.00 34.16 353 GLU A O 1
ATOM 2926 N N . VAL A 1 354 ? 40.509 -10.571 -22.907 1.00 45.50 354 VAL A N 1
ATOM 2927 C CA . VAL A 1 354 ? 39.575 -10.038 -21.897 1.00 45.50 354 VAL A CA 1
ATOM 2928 C C . VAL A 1 354 ? 39.117 -11.175 -20.979 1.00 45.50 354 VAL A C 1
ATOM 2930 O O . VAL A 1 354 ? 38.352 -12.051 -21.383 1.00 45.50 354 VAL A O 1
ATOM 2933 N N . LYS A 1 355 ? 39.597 -11.164 -19.728 1.00 41.97 355 LYS A N 1
ATOM 2934 C CA . LYS A 1 355 ? 39.218 -12.128 -18.680 1.00 41.97 355 LYS A CA 1
ATOM 2935 C C . LYS A 1 355 ? 37.761 -11.940 -18.234 1.00 41.97 355 LYS A C 1
ATOM 2937 O O . LYS A 1 355 ? 37.305 -10.822 -18.014 1.00 41.97 355 LYS A O 1
ATOM 2942 N N . HIS A 1 356 ? 37.059 -13.064 -18.077 1.00 46.00 356 HIS A N 1
ATOM 2943 C CA . HIS A 1 356 ? 35.687 -13.167 -17.566 1.00 46.00 356 HIS A CA 1
ATOM 2944 C C . HIS A 1 356 ? 35.563 -12.617 -16.133 1.00 46.00 356 HIS A C 1
ATOM 2946 O O . HIS A 1 356 ? 36.294 -13.048 -15.244 1.00 46.00 356 HIS A O 1
ATOM 2952 N N . LEU A 1 357 ? 34.591 -11.731 -15.902 1.00 41.19 357 LEU A N 1
ATOM 295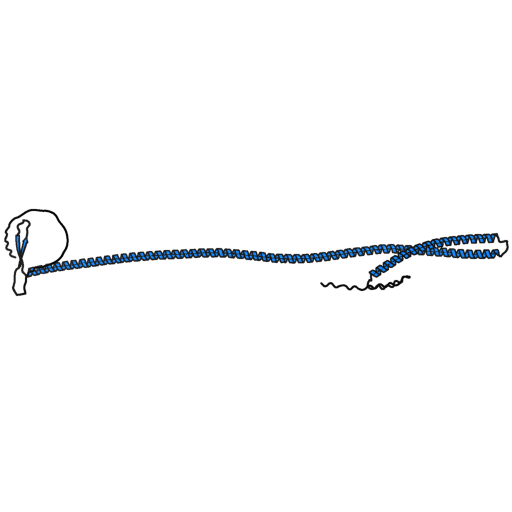3 C CA . LEU A 1 357 ? 34.048 -11.429 -14.574 1.00 41.19 357 LEU A CA 1
ATOM 2954 C C . LEU A 1 357 ? 32.748 -12.230 -14.409 1.00 41.19 357 LEU A C 1
ATOM 2956 O O . LEU A 1 357 ? 31.794 -12.024 -15.160 1.00 41.19 357 LEU A O 1
ATOM 2960 N N . GLU A 1 358 ? 32.730 -13.178 -13.470 1.00 42.50 358 GLU A N 1
ATOM 2961 C CA . GLU A 1 358 ? 31.522 -13.927 -13.103 1.00 42.50 358 GLU A CA 1
ATOM 2962 C C . GLU A 1 358 ? 30.515 -13.036 -12.351 1.00 42.50 358 GLU A C 1
ATOM 2964 O O . GLU A 1 358 ? 30.921 -12.190 -11.549 1.00 42.50 358 GLU A O 1
ATOM 2969 N N . PRO A 1 359 ? 29.197 -13.222 -12.556 1.00 42.69 359 PRO A N 1
ATOM 2970 C CA . PRO A 1 359 ? 28.183 -12.467 -11.835 1.00 42.69 359 PRO A CA 1
ATOM 2971 C C . PRO A 1 359 ? 28.027 -12.978 -10.395 1.00 42.69 359 PRO A C 1
ATOM 2973 O O . PRO A 1 359 ? 27.698 -14.141 -10.150 1.00 42.69 359 PRO A O 1
ATOM 2976 N N . VAL A 1 360 ? 28.216 -12.070 -9.434 1.00 41.09 360 VAL A N 1
ATOM 2977 C CA . VAL A 1 360 ? 27.898 -12.272 -8.016 1.00 41.09 360 VAL A CA 1
ATOM 2978 C C . VAL A 1 360 ? 26.389 -12.479 -7.878 1.00 41.09 360 VAL A C 1
ATOM 2980 O O . VAL A 1 360 ? 25.600 -11.570 -8.127 1.00 41.09 360 VAL A O 1
ATOM 2983 N N . LYS A 1 361 ? 25.980 -13.688 -7.482 1.00 49.53 361 LYS A N 1
ATOM 2984 C CA . LYS A 1 361 ? 24.591 -14.001 -7.127 1.00 49.53 361 LYS A CA 1
ATOM 2985 C C . LYS A 1 361 ? 24.206 -13.221 -5.866 1.00 49.53 361 LYS A C 1
ATOM 2987 O O . LYS A 1 361 ? 24.742 -13.496 -4.793 1.00 49.53 361 LYS A O 1
ATOM 2992 N N . GLN A 1 362 ? 23.275 -12.279 -5.992 1.00 46.38 362 GLN A N 1
ATOM 2993 C CA . GLN A 1 362 ? 22.562 -11.714 -4.848 1.00 46.38 362 GLN A CA 1
ATOM 2994 C C . GLN A 1 362 ? 21.667 -12.810 -4.248 1.00 46.38 362 GLN A C 1
ATOM 2996 O O . GLN A 1 362 ? 20.882 -13.435 -4.958 1.00 46.38 362 GLN A O 1
ATOM 3001 N N . LYS A 1 363 ? 21.863 -13.093 -2.956 1.00 47.34 363 LYS A N 1
ATOM 3002 C CA . LYS A 1 363 ? 20.949 -13.892 -2.133 1.00 47.34 363 LYS A CA 1
ATOM 3003 C C . LYS A 1 363 ? 19.830 -12.965 -1.663 1.00 47.34 363 LYS A C 1
ATOM 3005 O O . LYS A 1 363 ? 20.142 -11.963 -1.020 1.00 47.34 363 LYS A O 1
ATOM 3010 N N . GLU A 1 364 ? 18.591 -13.307 -2.004 1.00 51.62 364 GLU A N 1
ATOM 3011 C CA . GLU A 1 364 ? 17.394 -12.865 -1.273 1.00 51.62 364 GLU A CA 1
ATOM 3012 C C . GLU A 1 364 ? 17.354 -13.468 0.134 1.00 51.62 364 GLU A C 1
ATOM 3014 O O . GLU A 1 364 ? 17.832 -14.622 0.301 1.00 51.62 364 GLU A O 1
#

Foldseek 3Di:
DDKDWDFDDDDDDDDDDDDDDDDDDDDDDDDDDDDDDDDDDDDDDWDKDWDWDFDCDPPRRTTTTIDIDGPVVVVVVVVVVVVVVVVVVVVVVVVVVVVVVVVVVVVVVVVVVVVVVVVVVVVVVVVVVVVVVVVVVVVVVVVVVVVVVVVVVVVVVVVVVVVVVVVVVVVVVVVVVVVVVVVVVVVVVVVVVVVVVVVVVVVVVVVVVVVVVVVVVVVVVVVVVVLVVVLVVLVVVLVVLVVVLVVLVVVLVVLVVVLVVLVVVLVVVVVDDDPCPVVNVVSVVSSVVSVVSSVVSVVVSVVSVVVSVVSVVVSVVSVVVVVVVVVVVVCVVCVPDDPDPPVDVDDDDDDDDDDDDDDDDDDD

Mean predicted aligned error: 19.71 Å

Solvent-accessible surface area (backbone atoms only — not comparable to full-atom values): 21624 Å² total; per-residue (Å²): 130,91,60,82,75,78,84,89,88,86,87,88,90,80,90,81,88,85,87,82,88,83,87,85,84,88,83,87,83,89,79,92,81,92,88,91,87,79,84,80,98,68,93,79,84,87,67,78,44,73,48,78,46,82,43,76,51,99,77,80,61,72,42,56,48,45,49,69,41,49,57,65,60,53,52,50,53,54,47,50,54,51,49,53,52,54,49,52,50,49,51,50,52,49,52,53,49,53,48,53,49,49,52,49,49,51,50,48,53,52,50,51,52,52,49,50,52,50,52,53,51,52,51,54,50,50,53,52,48,51,53,49,50,52,50,51,53,51,50,54,51,53,50,53,48,50,53,50,51,51,52,50,52,53,51,51,52,50,51,52,51,50,50,52,52,50,52,52,52,51,50,54,55,50,49,52,54,51,50,53,51,52,51,52,51,51,51,52,55,49,53,52,49,51,52,52,50,49,53,50,51,52,52,52,50,52,50,51,52,50,52,52,53,51,50,52,52,54,53,49,50,52,52,46,54,56,53,49,53,54,46,52,55,50,52,52,52,44,56,54,49,53,57,51,43,51,53,49,49,52,51,36,55,52,49,49,55,53,38,54,53,47,52,51,49,48,60,53,55,74,72,54,68,95,81,50,60,69,61,49,49,51,50,50,52,51,42,52,52,44,53,52,52,42,50,53,44,51,53,52,42,51,54,50,52,55,50,46,54,53,52,50,52,53,47,49,54,54,50,50,58,50,51,52,53,54,53,50,51,53,49,70,75,35,78,89,71,78,82,75,86,74,87,60,96,82,75,83,90,81,89,82,85,82,80,86,81,81,84,81,79,81,82,131

Radius of gyration: 104.1 Å; Cα contacts (8 Å, |Δi|>4): 104; chains: 1; bounding box: 172×55×266 Å